Protein AF-A0A9P0QKN2-F1 (afdb_monomer)

pLDDT: mean 72.11, std 13.85, range [30.7, 90.88]

Radius of gyration: 29.77 Å; Cα contacts (8 Å, |Δi|>4): 178; chains: 1; bounding box: 81×23×98 Å

Secondary structure (DSSP, 8-state):
-----TTTS----TT-PEEPTTS-EE--GGGT--HHHHHHHHHHHHHHHHHHHHHHHHHS-SS-GGG-HHHHHHHHHHHHHHHHHHHHHHHHHHSS---HHHHHHHHHHHHHHHHHHHHHHHHHHHHHT-S--EEEEE-TTS-EEEEE-HHHHHHHHHHHHHHHHHHHHHHHHHHHHHHHHHHHHHHHHHHHHHHHHHHHHHHHHHHHHHHHHHHHHHH--

Nearest PDB structures (foldseek):
  6z0c-assembly4_D  TM=4.409E-01  e=6.935E-01  Escherichia coli
  3oee-assembly3_Y  TM=2.948E-01  e=2.273E-01  Saccharomyces cerevisiae

Foldseek 3Di:
DDDDDPLFDDFPDQQDWDADPVRDIDNGPCVQDPVVVLVVLLVVLVVLLVVLLVLLVVLQPPDDPQAPLVSLLVSLVSLVVSLVVNVVSLVSLLSDRQDPVSLVSLVVSLVSLVVSLVSLVNSLVVLVPDPWHWDWDQPPVRDTDTDTCSVVSNVSSVVSNVSSVVSSVSSVVSSVVSVVSVVVSVVSNVVVVVVVVVVVVVVVVVVVVVVVVVVCVVVPD

Solvent-accessible surface area (backbone atoms only — not comparable to full-atom values): 12470 Å² total; per-residue (Å²): 136,84,87,83,57,86,91,51,62,72,87,67,68,97,83,62,76,43,74,45,100,83,76,52,73,47,76,48,74,66,79,78,48,60,68,68,62,46,52,50,50,54,50,52,51,52,52,50,51,51,53,48,44,54,45,46,55,73,56,42,65,87,72,69,61,51,80,41,55,68,60,49,53,53,44,39,54,50,48,54,53,49,48,54,52,51,61,69,50,45,63,66,66,65,74,53,81,59,42,74,68,57,34,52,50,35,44,53,49,24,53,51,36,46,53,46,36,53,43,39,47,54,36,32,55,55,51,65,72,52,89,67,28,54,46,81,44,70,46,101,83,72,50,76,45,81,43,79,44,40,70,62,52,39,53,46,39,51,53,42,40,55,52,37,49,52,52,28,52,54,35,43,51,49,25,52,51,35,44,52,51,31,53,51,39,53,53,52,41,52,55,47,53,53,50,54,50,52,53,50,52,52,50,51,52,50,52,52,53,53,51,52,55,54,49,48,59,70,76,56,124

Mean predicted aligned error: 13.4 Å

Organism: NCBI:txid45579

Sequence (221 aa):
MSRQNILTDPPLPRDQEIVLESGLKIESIDCLYNPQIFKRSLQCYACTLLIKYILAYMFVPFENIENRPSLAVVTVLYTLAIFTICISLLPFSTIAIPTGFTVCCLITWSILEFIGLLLTLTSTILCLNVDKMYQYEVNGSGKKERVEITLYVQVLCCLALVSNCFSFLFSLVNALCGYKSLSYLVNSIDRRLLHNKAESEVLVQKLSSEMCKSLEKYYNP

Structure (mmCIF, N/CA/C/O backbone):
data_AF-A0A9P0QKN2-F1
#
_entry.id   AF-A0A9P0QKN2-F1
#
loop_
_atom_site.group_PDB
_atom_site.id
_atom_site.type_symbol
_atom_site.label_atom_id
_atom_site.label_alt_id
_atom_site.label_comp_id
_atom_site.label_asym_id
_atom_site.label_entity_id
_atom_site.label_seq_id
_atom_site.pdbx_PDB_ins_code
_atom_site.Cartn_x
_atom_site.Cartn_y
_atom_site.Cartn_z
_atom_site.occupancy
_atom_site.B_iso_or_equiv
_atom_site.auth_seq_id
_atom_site.auth_comp_id
_atom_site.auth_asym_id
_atom_site.auth_atom_id
_atom_site.pdbx_PDB_model_num
ATOM 1 N N . MET A 1 1 ? 15.137 -10.041 -40.730 1.00 30.70 1 MET A N 1
ATOM 2 C CA . MET A 1 1 ? 13.841 -9.665 -40.124 1.00 30.70 1 MET A CA 1
ATOM 3 C C . MET A 1 1 ? 14.041 -9.555 -38.623 1.00 30.70 1 MET A C 1
ATOM 5 O O . MET A 1 1 ? 14.227 -10.568 -37.964 1.00 30.70 1 MET A O 1
ATOM 9 N N . SER A 1 2 ? 14.143 -8.325 -38.121 1.00 32.41 2 SER A N 1
ATOM 10 C CA . SER A 1 2 ? 14.356 -8.029 -36.700 1.00 32.41 2 SER A CA 1
ATOM 11 C C . SER A 1 2 ? 13.021 -8.135 -35.957 1.00 32.41 2 SER A C 1
ATOM 13 O O . SER A 1 2 ? 12.045 -7.513 -36.370 1.00 32.41 2 SER A O 1
ATOM 15 N N . ARG A 1 3 ? 12.961 -8.958 -34.902 1.00 36.25 3 ARG A N 1
ATOM 16 C CA . ARG A 1 3 ? 11.781 -9.119 -34.038 1.00 36.25 3 ARG A CA 1
ATOM 17 C C . ARG A 1 3 ? 11.604 -7.863 -33.174 1.00 36.25 3 ARG A C 1
ATOM 19 O O . ARG A 1 3 ? 12.396 -7.630 -32.259 1.00 36.25 3 ARG A O 1
ATOM 26 N N . GLN A 1 4 ? 10.568 -7.071 -33.443 1.00 40.03 4 GLN A N 1
ATOM 27 C CA . GLN A 1 4 ? 10.172 -5.947 -32.590 1.00 40.03 4 GLN A CA 1
ATOM 28 C C . GLN A 1 4 ? 9.365 -6.461 -31.391 1.00 40.03 4 GLN A C 1
ATOM 30 O O . GLN A 1 4 ? 8.315 -7.078 -31.548 1.00 40.03 4 GLN A O 1
ATOM 35 N N . ASN A 1 5 ? 9.879 -6.218 -30.182 1.00 43.69 5 ASN A N 1
ATOM 36 C CA . ASN A 1 5 ? 9.178 -6.496 -28.930 1.00 43.69 5 ASN A CA 1
ATOM 37 C C . ASN A 1 5 ? 8.557 -5.185 -28.443 1.00 43.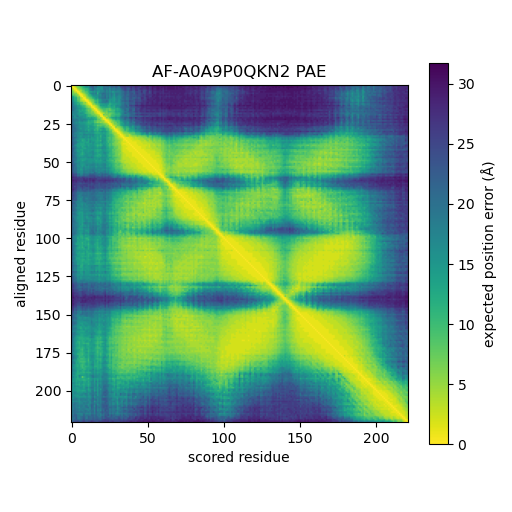69 5 ASN A C 1
ATOM 39 O O . ASN A 1 5 ? 9.247 -4.333 -27.884 1.00 43.69 5 ASN A O 1
ATOM 43 N N . ILE A 1 6 ? 7.243 -5.072 -28.636 1.00 45.69 6 ILE A N 1
ATOM 44 C CA . ILE A 1 6 ? 6.391 -3.903 -28.349 1.00 45.69 6 ILE A CA 1
ATOM 45 C C . ILE A 1 6 ? 6.509 -3.380 -26.914 1.00 45.69 6 ILE A C 1
ATOM 47 O O . ILE A 1 6 ? 6.291 -2.199 -26.671 1.00 45.69 6 ILE A O 1
ATOM 51 N N . LEU A 1 7 ? 6.880 -4.232 -25.955 1.00 44.09 7 LEU A N 1
ATOM 52 C CA . LEU A 1 7 ? 7.042 -3.817 -24.560 1.00 44.09 7 LEU A CA 1
ATOM 53 C C . LEU A 1 7 ? 8.322 -3.012 -24.290 1.00 44.09 7 LEU A C 1
ATOM 55 O O . LEU A 1 7 ? 8.436 -2.435 -23.211 1.00 44.09 7 LEU A O 1
ATOM 59 N N . THR A 1 8 ? 9.301 -3.034 -25.202 1.00 43.41 8 THR A N 1
ATOM 60 C CA . THR A 1 8 ? 10.684 -2.635 -24.885 1.00 43.41 8 THR A CA 1
ATOM 61 C C . THR A 1 8 ? 11.286 -1.528 -25.735 1.00 43.41 8 THR A C 1
ATOM 63 O O . THR A 1 8 ? 12.387 -1.076 -25.426 1.00 43.41 8 THR A O 1
ATOM 66 N N . ASP A 1 9 ? 10.600 -1.084 -26.783 1.00 40.88 9 ASP A N 1
ATOM 67 C CA . ASP A 1 9 ? 11.126 -0.015 -27.626 1.00 40.88 9 ASP A CA 1
ATOM 68 C C . ASP A 1 9 ? 10.843 1.367 -26.993 1.00 40.88 9 ASP A C 1
ATOM 70 O O . ASP A 1 9 ? 9.780 1.567 -26.393 1.00 40.88 9 ASP A O 1
ATOM 74 N N . PRO A 1 10 ? 11.789 2.331 -27.068 1.00 41.00 10 PRO A N 1
ATOM 75 C CA . PRO A 1 10 ? 11.510 3.724 -26.712 1.00 41.00 10 PRO A CA 1
ATOM 76 C C . PRO A 1 10 ? 10.298 4.220 -27.517 1.00 41.00 10 PRO A C 1
ATOM 78 O O . PRO A 1 10 ? 10.042 3.664 -28.588 1.00 41.00 10 PRO A O 1
ATOM 81 N N . PRO A 1 11 ? 9.543 5.234 -27.038 1.00 44.38 11 PRO A N 1
ATOM 82 C CA . PRO A 1 11 ? 8.349 5.696 -27.738 1.00 44.38 11 PRO A CA 1
ATOM 83 C C . PRO A 1 11 ? 8.707 5.954 -29.198 1.00 44.38 11 PRO A C 1
ATOM 85 O O . PRO A 1 11 ? 9.576 6.781 -29.490 1.00 44.38 11 PRO A O 1
ATOM 88 N N . LEU A 1 12 ? 8.092 5.175 -30.089 1.00 45.56 12 LEU A N 1
ATOM 89 C CA . LEU A 1 12 ? 8.343 5.279 -31.516 1.00 45.56 12 LEU A CA 1
ATOM 90 C C . LEU A 1 12 ? 8.062 6.725 -31.946 1.00 45.56 12 LEU A C 1
ATOM 92 O O . LEU A 1 12 ? 7.121 7.347 -31.432 1.00 45.56 12 LEU A O 1
ATOM 96 N N . PRO A 1 13 ? 8.866 7.291 -32.865 1.00 44.81 13 PRO A N 1
ATOM 97 C CA . PRO A 1 13 ? 8.473 8.518 -33.544 1.00 44.81 13 PRO A CA 1
ATOM 98 C C . PRO A 1 13 ? 7.054 8.318 -34.091 1.00 44.81 13 PRO A C 1
ATOM 100 O O . PRO A 1 13 ? 6.740 7.225 -34.559 1.00 44.81 13 PRO A O 1
ATOM 103 N N . ARG A 1 14 ? 6.206 9.349 -33.968 1.00 43.62 14 ARG A N 1
ATOM 104 C CA . ARG A 1 14 ? 4.725 9.312 -34.046 1.00 43.62 14 ARG A CA 1
ATOM 105 C C . ARG A 1 14 ? 4.104 8.674 -35.307 1.00 43.62 14 ARG A C 1
ATOM 107 O O . ARG A 1 14 ? 2.886 8.585 -35.370 1.00 43.62 14 ARG A O 1
ATOM 114 N N . ASP A 1 15 ? 4.914 8.181 -36.238 1.00 44.50 15 ASP A N 1
ATOM 115 C CA . ASP A 1 15 ? 4.530 7.740 -37.575 1.00 44.50 15 ASP A CA 1
ATOM 116 C C . ASP A 1 15 ? 5.040 6.319 -37.936 1.00 44.50 15 ASP A C 1
ATOM 118 O O . ASP A 1 15 ? 5.132 5.986 -39.116 1.00 44.50 15 ASP A O 1
ATOM 122 N N . GLN A 1 16 ? 5.410 5.466 -36.965 1.00 45.12 16 GLN A N 1
ATOM 123 C CA . GLN A 1 16 ? 5.782 4.061 -37.232 1.00 45.12 16 GLN A CA 1
ATOM 124 C C . GLN A 1 16 ? 4.761 3.053 -36.681 1.00 45.12 16 GLN A C 1
ATOM 126 O O . GLN A 1 16 ? 4.601 2.906 -35.471 1.00 45.12 16 GLN A O 1
ATOM 131 N N . GLU A 1 17 ? 4.115 2.322 -37.595 1.00 44.19 17 GLU A N 1
ATOM 132 C CA . GLU A 1 17 ? 3.178 1.227 -37.313 1.00 44.19 17 GLU A CA 1
ATOM 133 C C . GLU A 1 17 ? 3.916 -0.031 -36.816 1.00 44.19 17 GLU A C 1
ATOM 135 O O . GLU A 1 17 ? 4.888 -0.467 -37.437 1.00 44.19 17 GLU A O 1
ATOM 140 N N . ILE A 1 18 ? 3.435 -0.660 -35.733 1.00 47.22 18 ILE A N 1
ATOM 141 C CA . ILE A 1 18 ? 3.981 -1.934 -35.241 1.00 47.22 18 ILE A CA 1
ATOM 142 C C . ILE A 1 18 ? 3.052 -3.086 -35.634 1.00 47.22 18 ILE A C 1
ATOM 144 O O . ILE A 1 18 ? 1.877 -3.114 -35.263 1.00 47.22 18 ILE A O 1
ATOM 148 N N . VAL A 1 19 ? 3.583 -4.073 -36.358 1.00 47.97 19 VAL A N 1
ATOM 149 C CA . VAL A 1 19 ? 2.845 -5.274 -36.782 1.00 47.97 19 VAL A CA 1
ATOM 150 C C . VAL A 1 19 ? 3.254 -6.459 -35.901 1.00 47.97 19 VAL A C 1
ATOM 152 O O . VAL A 1 19 ? 4.419 -6.853 -35.910 1.00 47.97 19 VAL A O 1
ATOM 155 N N . LEU A 1 20 ? 2.315 -7.045 -35.145 1.00 51.12 20 LEU A N 1
ATOM 156 C CA . LEU A 1 20 ? 2.553 -8.306 -34.425 1.00 51.12 20 LEU A CA 1
ATOM 157 C C . LEU A 1 20 ? 2.519 -9.518 -35.361 1.00 51.12 20 LEU A C 1
ATOM 159 O O . LEU A 1 20 ? 1.806 -9.520 -36.362 1.00 51.12 20 LEU A O 1
ATOM 163 N N . GLU A 1 21 ? 3.203 -10.600 -34.965 1.00 42.12 21 GLU A N 1
ATOM 164 C CA . GLU A 1 21 ? 3.200 -11.907 -35.657 1.00 42.12 21 GLU A CA 1
ATOM 165 C C . GLU A 1 21 ? 1.786 -12.499 -35.868 1.00 42.12 21 GLU A C 1
ATOM 167 O O . GLU A 1 21 ? 1.610 -13.375 -36.708 1.00 42.12 21 GLU A O 1
ATOM 172 N N . SER A 1 22 ? 0.761 -12.002 -35.163 1.00 48.62 22 SER A N 1
ATOM 173 C CA . SER A 1 22 ? -0.649 -12.396 -35.304 1.00 48.62 22 SER A CA 1
ATOM 174 C C . SER A 1 22 ? -1.457 -11.570 -36.320 1.00 48.62 22 SER A C 1
ATOM 176 O O . SER A 1 22 ? -2.661 -11.780 -36.450 1.00 48.62 22 SER A O 1
ATOM 178 N N . GLY A 1 23 ? -0.838 -10.616 -37.026 1.00 45.38 23 GLY A N 1
ATOM 179 C CA . GLY A 1 23 ? -1.527 -9.716 -37.965 1.00 45.38 23 GLY A CA 1
ATOM 180 C C . GLY A 1 23 ? -2.299 -8.570 -37.296 1.00 45.38 23 GLY A C 1
ATOM 181 O O . GLY A 1 23 ? -2.930 -7.768 -37.984 1.00 45.38 23 GLY A O 1
ATOM 182 N N . LEU A 1 24 ? -2.234 -8.462 -35.966 1.00 44.31 24 LEU A N 1
ATOM 183 C CA . LEU A 1 24 ? -2.760 -7.329 -35.206 1.00 44.31 24 LEU A CA 1
ATOM 184 C C . LEU A 1 24 ? -1.795 -6.141 -35.308 1.00 44.31 24 LEU A C 1
ATOM 186 O O . LEU A 1 24 ? -0.623 -6.240 -34.940 1.00 44.31 24 LEU A O 1
ATOM 190 N N . LYS A 1 25 ? -2.305 -5.023 -35.828 1.00 47.78 25 LYS A N 1
ATOM 191 C CA . LYS A 1 25 ? -1.589 -3.750 -35.944 1.00 47.78 25 LYS A CA 1
ATOM 192 C C . LYS A 1 25 ? -1.773 -2.951 -34.656 1.00 47.78 25 LYS A C 1
ATOM 194 O O . LYS A 1 25 ? -2.908 -2.718 -34.247 1.00 47.78 25 LYS A O 1
ATOM 199 N N . ILE A 1 26 ? -0.678 -2.542 -34.021 1.00 50.28 26 ILE A N 1
ATOM 200 C CA . ILE A 1 26 ? -0.703 -1.595 -32.901 1.00 50.28 26 ILE A CA 1
ATOM 201 C C . ILE A 1 26 ? -0.158 -0.267 -33.424 1.00 50.28 26 ILE A C 1
ATOM 203 O O . ILE A 1 26 ? 1.042 -0.120 -33.646 1.00 50.28 26 ILE A O 1
ATOM 207 N N . GLU A 1 27 ? -1.068 0.678 -33.659 1.00 43.81 27 GLU A N 1
ATOM 208 C CA . GLU A 1 27 ? -0.774 2.010 -34.209 1.00 43.81 27 GLU A CA 1
ATOM 209 C C . GLU A 1 27 ? -0.228 2.982 -33.145 1.00 43.81 27 GLU A C 1
ATOM 211 O O . GLU A 1 27 ? 0.443 3.951 -33.488 1.00 43.81 27 GLU A O 1
ATOM 216 N N . SER A 1 28 ? -0.462 2.734 -31.848 1.00 49.03 28 SER A N 1
ATOM 217 C CA . SER A 1 28 ? 0.060 3.575 -30.761 1.00 49.03 28 SER A CA 1
ATOM 218 C C . SER A 1 28 ? 0.071 2.869 -29.395 1.00 49.03 28 SER A C 1
ATOM 220 O O . SER A 1 28 ? -0.687 1.930 -29.146 1.00 49.03 28 SER A O 1
ATOM 222 N N . ILE A 1 29 ? 0.910 3.351 -28.466 1.00 52.97 29 ILE A N 1
ATOM 223 C CA . ILE A 1 29 ? 0.919 2.924 -27.047 1.00 52.97 29 ILE A CA 1
ATOM 224 C C . ILE A 1 29 ? -0.454 3.164 -26.385 1.00 52.97 29 ILE A C 1
ATOM 226 O O . ILE A 1 29 ? -0.835 2.430 -25.471 1.00 52.97 29 ILE A O 1
ATOM 230 N N . ASP A 1 30 ? -1.230 4.128 -26.894 1.00 48.62 30 ASP A N 1
ATOM 231 C CA . ASP A 1 30 ? -2.591 4.435 -26.435 1.00 48.62 30 ASP A CA 1
ATOM 232 C C . ASP A 1 30 ? -3.596 3.301 -26.719 1.00 48.62 30 ASP A C 1
ATOM 234 O O . ASP A 1 30 ? -4.648 3.237 -26.081 1.00 48.62 30 ASP A O 1
ATOM 238 N N . CYS A 1 31 ? -3.273 2.366 -27.624 1.00 49.78 31 CYS A N 1
ATOM 239 C CA . CYS A 1 31 ? -4.052 1.141 -27.826 1.00 49.78 31 CYS A CA 1
ATOM 240 C C . CYS A 1 31 ? -3.828 0.098 -26.717 1.00 49.78 31 CYS A C 1
ATOM 242 O O . CYS A 1 31 ? -4.656 -0.798 -26.557 1.00 49.78 31 CYS A O 1
ATOM 244 N N . LEU A 1 32 ? -2.725 0.186 -25.960 1.00 55.59 32 LEU A N 1
ATOM 245 C CA . LEU A 1 32 ? -2.377 -0.781 -24.913 1.00 55.59 32 LEU A CA 1
ATOM 246 C C . LEU A 1 32 ? -3.054 -0.443 -23.575 1.00 55.59 32 LEU A C 1
ATOM 248 O O . LEU A 1 32 ? -3.474 -1.340 -22.846 1.00 55.59 32 LEU A O 1
ATOM 252 N N . TYR A 1 33 ? -3.175 0.848 -23.250 1.00 62.66 33 TYR A N 1
ATOM 253 C CA . TYR A 1 33 ? -3.947 1.333 -22.106 1.00 62.66 33 TYR A CA 1
ATOM 254 C C . TYR A 1 33 ? -4.350 2.804 -22.281 1.00 62.66 33 TYR A C 1
ATOM 256 O O . TYR A 1 33 ? -3.644 3.587 -22.906 1.00 62.66 33 TYR A O 1
ATOM 264 N N . ASN A 1 34 ? -5.466 3.211 -21.665 1.00 67.62 34 ASN A N 1
ATOM 265 C CA . ASN A 1 34 ? -5.903 4.608 -21.674 1.00 67.62 34 ASN A CA 1
ATOM 266 C C . ASN A 1 34 ? -5.135 5.423 -20.605 1.00 67.62 34 ASN A C 1
ATOM 268 O O . ASN A 1 34 ? -5.363 5.220 -19.401 1.00 67.62 34 ASN A O 1
ATOM 272 N N . PRO A 1 35 ? -4.276 6.387 -20.994 1.00 65.94 35 PRO A N 1
ATOM 273 C CA . PRO A 1 35 ? -3.436 7.134 -20.055 1.00 65.94 35 PRO A CA 1
ATOM 274 C C . PRO A 1 35 ? -4.244 8.015 -19.092 1.00 65.94 35 PRO A C 1
ATOM 276 O O . PRO A 1 35 ? -3.813 8.262 -17.962 1.00 65.94 35 PRO A O 1
ATOM 279 N N . GLN A 1 36 ? -5.437 8.467 -19.491 1.00 70.62 36 GLN A N 1
ATOM 280 C CA . GLN A 1 36 ? -6.303 9.272 -18.628 1.00 70.62 36 GLN A CA 1
ATOM 281 C C . GLN A 1 36 ? -6.915 8.433 -17.504 1.00 70.62 36 GLN A C 1
ATOM 283 O O . GLN A 1 36 ? -6.966 8.888 -16.360 1.00 70.62 36 GLN A O 1
ATOM 288 N N . ILE A 1 37 ? -7.347 7.206 -17.813 1.00 71.06 37 ILE A N 1
ATOM 289 C CA . ILE A 1 37 ? -7.895 6.270 -16.821 1.00 71.06 37 ILE A CA 1
ATOM 290 C C . ILE A 1 37 ? -6.802 5.879 -15.828 1.00 71.06 37 ILE A C 1
ATOM 292 O O . ILE A 1 37 ? -7.031 5.926 -14.622 1.00 71.06 37 ILE A O 1
ATOM 296 N N . PHE A 1 38 ? -5.594 5.599 -16.321 1.00 71.00 38 PHE A N 1
ATOM 297 C CA . PHE A 1 38 ? -4.444 5.309 -15.471 1.00 71.00 38 PHE A CA 1
ATOM 298 C C . PHE A 1 38 ? -4.130 6.464 -14.511 1.00 71.00 38 PHE A C 1
ATOM 300 O O . PHE A 1 38 ? -4.053 6.258 -13.302 1.00 71.00 38 PHE A O 1
ATOM 307 N N . LYS A 1 39 ? -4.032 7.702 -15.017 1.00 72.94 39 LYS A N 1
ATOM 308 C CA . LYS A 1 39 ? -3.767 8.883 -14.181 1.00 72.94 39 LYS A CA 1
ATOM 309 C C . LYS A 1 39 ? -4.850 9.092 -13.120 1.00 72.94 39 LYS A C 1
ATOM 311 O O . LYS A 1 39 ? -4.524 9.384 -11.971 1.00 72.94 39 LYS A O 1
ATOM 316 N N . ARG A 1 40 ? -6.126 8.915 -13.480 1.00 77.94 40 ARG A N 1
ATOM 317 C CA . ARG A 1 40 ? -7.250 9.009 -12.534 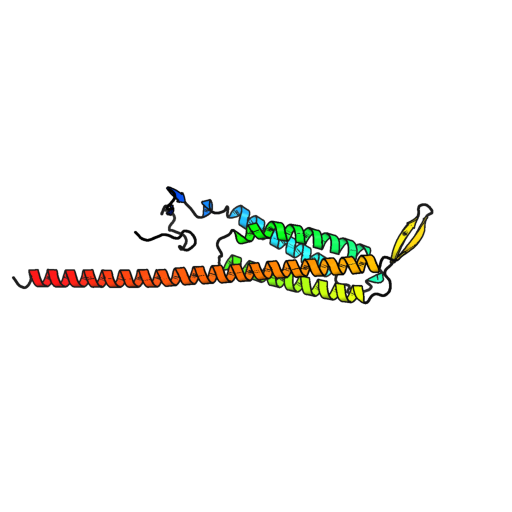1.00 77.94 40 ARG A CA 1
ATOM 318 C C . ARG A 1 40 ? -7.214 7.897 -11.486 1.00 77.94 40 ARG A C 1
ATOM 320 O O . ARG A 1 40 ? -7.434 8.179 -10.314 1.00 77.94 40 ARG A O 1
ATOM 327 N N . SER A 1 41 ? -6.884 6.667 -11.877 1.00 74.31 41 SER A N 1
ATOM 328 C CA . SER A 1 41 ? -6.719 5.538 -10.952 1.00 74.31 41 SER A CA 1
ATOM 329 C C . SER A 1 41 ? -5.574 5.787 -9.970 1.00 74.31 41 SER A C 1
ATOM 331 O O . SER A 1 41 ? -5.731 5.581 -8.769 1.00 74.31 41 SER A O 1
ATOM 333 N N . LEU A 1 42 ? -4.445 6.304 -10.464 1.00 73.50 42 LEU A N 1
ATOM 334 C CA . LEU A 1 42 ? -3.282 6.677 -9.661 1.00 73.50 42 LEU A CA 1
ATOM 335 C C . LEU A 1 42 ? -3.640 7.763 -8.629 1.00 73.50 42 LEU A C 1
ATOM 337 O O . LEU A 1 42 ? -3.284 7.659 -7.457 1.00 73.50 42 LEU A O 1
ATOM 341 N N . GLN A 1 43 ? -4.381 8.791 -9.056 1.00 80.62 43 GLN A N 1
ATOM 342 C CA . GLN A 1 43 ? -4.875 9.860 -8.183 1.00 80.62 43 GLN A CA 1
ATOM 343 C C . GLN A 1 43 ? -5.868 9.340 -7.140 1.00 80.62 43 GLN A C 1
ATOM 345 O O . GLN A 1 43 ? -5.755 9.682 -5.967 1.00 80.62 43 GLN A O 1
ATOM 350 N N . CYS A 1 44 ? -6.811 8.486 -7.543 1.00 81.75 44 CYS A N 1
ATOM 351 C CA . CYS A 1 44 ? -7.792 7.888 -6.642 1.00 81.75 44 CYS A CA 1
ATOM 352 C C . CYS A 1 44 ? -7.113 7.024 -5.570 1.00 81.75 44 CYS A C 1
ATOM 354 O O . CYS A 1 44 ? -7.429 7.147 -4.385 1.00 81.75 44 CYS A O 1
ATOM 356 N N . TYR A 1 45 ? -6.121 6.223 -5.965 1.00 79.00 45 TYR A N 1
ATOM 357 C CA . TYR A 1 45 ? -5.319 5.425 -5.043 1.00 79.00 45 TYR A CA 1
ATOM 358 C C . TYR A 1 45 ? -4.539 6.307 -4.056 1.00 79.00 45 TYR A C 1
ATOM 360 O O . TYR A 1 45 ? -4.600 6.083 -2.849 1.00 79.00 45 TYR A O 1
ATOM 368 N N . ALA A 1 46 ? -3.894 7.375 -4.538 1.00 76.56 46 ALA A N 1
ATOM 369 C CA . ALA A 1 46 ? -3.191 8.328 -3.680 1.00 76.56 46 ALA A CA 1
ATOM 370 C C . ALA A 1 46 ? -4.127 9.037 -2.682 1.00 76.56 46 ALA A C 1
ATOM 372 O O . ALA A 1 46 ? -3.800 9.141 -1.501 1.00 76.56 46 ALA A O 1
ATOM 373 N N . CYS A 1 47 ? -5.310 9.484 -3.118 1.00 84.31 47 CYS A N 1
ATOM 374 C CA . CYS A 1 47 ? -6.320 10.065 -2.228 1.00 84.31 47 CYS A CA 1
ATOM 375 C C . CYS A 1 47 ? -6.798 9.058 -1.174 1.00 84.31 47 CYS A C 1
ATOM 377 O O . CYS A 1 47 ? -6.922 9.407 -0.003 1.00 84.31 47 CYS A O 1
ATOM 379 N N . THR A 1 48 ? -7.023 7.808 -1.577 1.00 82.25 48 THR A N 1
ATOM 380 C CA . THR A 1 48 ? -7.457 6.728 -0.681 1.00 82.25 48 THR A CA 1
ATOM 381 C C . THR A 1 48 ? -6.404 6.446 0.392 1.00 82.25 48 THR A C 1
ATOM 383 O O . THR A 1 48 ? -6.736 6.365 1.574 1.00 82.25 48 THR A O 1
ATOM 386 N N . LEU A 1 49 ? -5.123 6.398 0.013 1.00 79.25 49 LEU A N 1
ATOM 387 C CA . LEU A 1 49 ? -4.006 6.276 0.953 1.00 79.25 49 LEU A CA 1
ATOM 388 C C . LEU A 1 49 ? -3.898 7.467 1.910 1.00 79.25 49 LEU A C 1
ATOM 390 O O . LEU A 1 49 ? -3.626 7.284 3.095 1.00 79.25 49 LEU A O 1
ATOM 394 N N . LEU A 1 50 ? -4.128 8.688 1.428 1.00 83.75 50 LEU A N 1
ATOM 395 C CA . LEU A 1 50 ? -4.088 9.880 2.272 1.00 83.75 50 LEU A CA 1
ATOM 396 C C . LEU A 1 50 ? -5.215 9.871 3.317 1.00 83.75 50 LEU A C 1
ATOM 398 O O . LEU A 1 50 ? -4.972 10.159 4.487 1.00 83.75 50 LEU A O 1
ATOM 402 N N . ILE A 1 51 ? -6.426 9.466 2.924 1.00 84.62 51 ILE A N 1
ATOM 403 C CA . ILE A 1 51 ? -7.552 9.279 3.851 1.00 84.62 51 ILE A CA 1
ATOM 404 C C . ILE A 1 51 ? -7.223 8.187 4.874 1.00 84.62 51 ILE A C 1
ATOM 406 O O . ILE A 1 51 ? -7.425 8.391 6.070 1.00 84.62 51 ILE A O 1
ATOM 410 N N . LYS A 1 52 ? -6.657 7.058 4.424 1.00 81.69 52 LYS A N 1
ATOM 411 C CA . LYS A 1 52 ? -6.190 5.975 5.301 1.00 81.69 52 LYS A CA 1
ATOM 412 C C . LYS A 1 52 ? -5.219 6.490 6.359 1.00 81.69 52 LYS A C 1
ATOM 414 O O . LYS A 1 52 ? -5.359 6.160 7.531 1.00 81.69 52 LYS A O 1
ATOM 419 N N . TYR A 1 53 ? -4.262 7.319 5.950 1.00 80.38 53 TYR A N 1
ATOM 420 C CA . TYR A 1 53 ? -3.270 7.897 6.847 1.00 80.38 53 TYR A CA 1
ATOM 421 C C . TYR A 1 53 ? -3.899 8.836 7.883 1.00 80.38 53 TYR A C 1
ATOM 423 O O . TYR A 1 53 ? -3.597 8.721 9.067 1.00 80.38 53 TYR A O 1
ATOM 431 N N . ILE A 1 54 ? -4.810 9.723 7.466 1.00 82.69 54 ILE A N 1
ATOM 432 C CA . ILE A 1 54 ? -5.532 10.618 8.386 1.00 82.69 54 ILE A CA 1
ATOM 433 C C . ILE A 1 54 ? -6.319 9.802 9.414 1.00 82.69 54 ILE A C 1
ATOM 435 O O . ILE A 1 54 ? -6.274 10.105 10.602 1.00 82.69 54 ILE A O 1
ATOM 439 N N . LEU A 1 55 ? -7.004 8.743 8.979 1.00 78.00 55 LEU A N 1
ATOM 440 C CA . LEU A 1 55 ? -7.743 7.856 9.874 1.00 78.00 55 LEU A CA 1
ATOM 441 C C . LEU A 1 55 ? -6.812 7.127 10.847 1.00 78.00 55 LEU A C 1
ATOM 443 O O . LEU A 1 55 ? -7.060 7.144 12.048 1.00 78.00 55 LEU A O 1
ATOM 447 N N . ALA A 1 56 ? -5.711 6.554 10.355 1.00 74.62 56 ALA A N 1
ATOM 448 C CA . ALA A 1 56 ? -4.712 5.910 11.203 1.00 74.62 56 ALA A CA 1
ATOM 449 C C . ALA A 1 56 ? -4.143 6.887 12.242 1.00 74.62 56 ALA A C 1
ATOM 451 O O . ALA A 1 56 ? -4.007 6.523 13.403 1.00 74.62 56 ALA A O 1
ATOM 452 N N . TYR A 1 57 ? -3.883 8.139 11.854 1.00 76.94 57 TYR A N 1
ATOM 453 C CA . TYR A 1 57 ? -3.432 9.192 12.761 1.00 76.94 57 TYR A CA 1
ATOM 454 C C . TYR A 1 57 ? -4.485 9.556 13.817 1.00 76.94 57 TYR A C 1
ATOM 456 O O . TYR A 1 57 ? -4.154 9.669 14.992 1.00 76.94 57 TYR A O 1
ATOM 464 N N . MET A 1 58 ? -5.757 9.689 13.429 1.00 73.81 58 MET A N 1
ATOM 465 C CA . MET A 1 58 ? -6.867 9.944 14.360 1.00 73.81 58 MET A CA 1
ATOM 466 C C . MET A 1 58 ? -7.086 8.796 15.352 1.00 73.81 58 MET A C 1
ATOM 468 O O . MET A 1 58 ? -7.638 9.009 16.432 1.00 73.81 58 MET A O 1
ATOM 472 N N . PHE A 1 59 ? -6.676 7.587 14.972 1.00 70.06 59 PHE A N 1
ATOM 473 C CA . PHE A 1 59 ? -6.743 6.401 15.809 1.00 70.06 59 PHE A CA 1
ATOM 474 C C . PHE A 1 59 ? -5.572 6.277 16.782 1.00 70.06 59 PHE A C 1
ATOM 476 O O . PHE A 1 59 ? -5.743 5.640 17.821 1.00 70.06 59 PHE A O 1
ATOM 483 N N . VAL A 1 60 ? -4.421 6.902 16.492 1.00 69.00 60 VAL A N 1
ATOM 484 C CA . VAL A 1 60 ? -3.294 6.932 17.430 1.00 69.00 60 VAL A CA 1
ATOM 485 C C . VAL A 1 60 ? -3.784 7.558 18.731 1.00 69.00 60 VAL A C 1
ATOM 487 O O . VAL A 1 60 ? -4.186 8.727 18.760 1.00 69.00 60 VAL A O 1
ATOM 490 N N . PRO A 1 61 ? -3.769 6.800 19.828 1.00 63.06 61 PRO A N 1
ATOM 491 C CA . PRO A 1 61 ? -4.319 7.289 21.064 1.00 63.06 61 PRO A CA 1
ATOM 492 C C . PRO A 1 61 ? -3.274 8.131 21.771 1.00 63.06 61 PRO A C 1
ATOM 494 O O . PRO A 1 61 ? -2.446 7.624 22.521 1.00 63.06 61 PRO A O 1
ATOM 497 N N . PHE A 1 62 ? -3.313 9.433 21.505 1.00 58.47 62 PHE A N 1
ATOM 498 C CA . PHE A 1 62 ? -2.460 10.387 22.200 1.00 58.47 62 PHE A CA 1
ATOM 499 C C . PHE A 1 62 ? -2.824 10.466 23.695 1.00 58.47 62 PHE A C 1
ATOM 501 O O . PHE A 1 62 ? -1.911 10.543 24.507 1.00 58.47 62 PHE A O 1
ATOM 508 N N . GLU A 1 63 ? -4.113 10.344 24.071 1.00 52.12 63 GLU A N 1
ATOM 509 C CA . GLU A 1 63 ? -4.589 10.276 25.469 1.00 52.12 63 GLU A CA 1
ATOM 510 C C . GLU A 1 63 ? -5.947 9.523 25.595 1.00 52.12 63 GLU A C 1
ATOM 512 O O . GLU A 1 63 ? -6.876 9.779 24.827 1.00 52.12 63 GLU A O 1
ATOM 517 N N . ASN A 1 64 ? -6.091 8.625 26.588 1.00 59.28 64 ASN A N 1
ATOM 518 C CA . ASN A 1 64 ? -7.339 7.947 27.023 1.00 59.28 64 ASN A CA 1
ATOM 519 C C . ASN A 1 64 ? -8.118 7.094 25.983 1.00 59.28 64 ASN A C 1
ATOM 521 O O . ASN A 1 64 ? -9.278 7.388 25.673 1.00 59.28 64 ASN A O 1
ATOM 525 N N . ILE A 1 65 ? -7.540 5.969 25.526 1.00 62.12 65 ILE A N 1
ATOM 526 C CA . ILE A 1 65 ? -8.232 4.940 24.701 1.00 62.12 65 ILE A CA 1
ATOM 527 C C . ILE A 1 65 ? -9.550 4.480 25.319 1.00 62.12 65 ILE A C 1
ATOM 529 O O . ILE A 1 65 ? -10.546 4.322 24.612 1.00 62.12 65 ILE A O 1
ATOM 533 N N . GLU A 1 66 ? -9.551 4.278 26.638 1.00 60.28 66 GLU A N 1
ATOM 534 C CA . GLU A 1 66 ? -10.672 3.726 27.406 1.00 60.28 66 GLU A CA 1
ATOM 535 C C . GLU A 1 66 ? -11.984 4.492 27.190 1.00 60.28 66 GLU A C 1
ATOM 537 O O . GLU A 1 66 ? -13.066 3.915 27.286 1.00 60.28 66 GLU A O 1
ATOM 542 N N . ASN A 1 67 ? -11.894 5.779 26.836 1.00 61.44 67 ASN A N 1
ATOM 543 C CA . ASN A 1 67 ? -13.040 6.665 26.662 1.00 61.44 67 ASN A CA 1
ATOM 544 C C . ASN A 1 67 ? -13.540 6.782 25.211 1.00 61.44 67 ASN A C 1
ATOM 546 O O . ASN A 1 67 ? -14.522 7.488 24.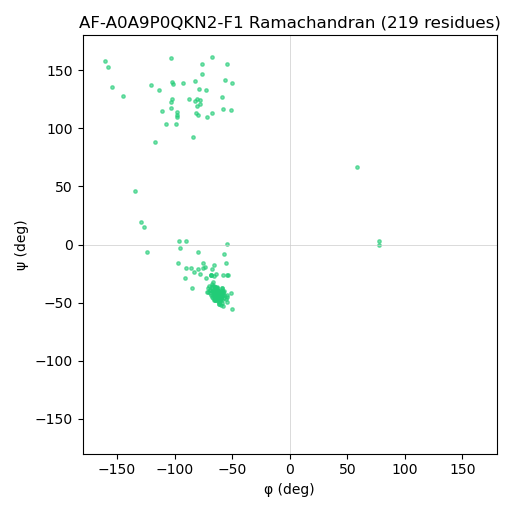977 1.00 61.44 67 ASN A O 1
ATOM 550 N N . ARG A 1 68 ? -12.889 6.151 24.218 1.00 70.31 68 ARG A N 1
ATOM 551 C CA . ARG A 1 68 ? -13.244 6.314 22.789 1.00 70.31 68 ARG A CA 1
ATOM 552 C C . ARG A 1 68 ? -13.325 5.007 21.982 1.00 70.31 68 ARG A C 1
ATOM 554 O O . ARG A 1 68 ? -12.848 4.970 20.844 1.00 70.31 68 ARG A O 1
ATOM 561 N N . PRO A 1 69 ? -13.979 3.946 22.482 1.00 72.69 69 PRO A N 1
ATOM 562 C CA . PRO A 1 69 ? -14.045 2.690 21.743 1.00 72.69 69 PRO A CA 1
ATOM 563 C C . PRO A 1 69 ? -14.888 2.783 20.457 1.00 72.69 69 PRO A C 1
ATOM 565 O O . PRO A 1 69 ? -14.613 2.082 19.488 1.00 72.69 69 PRO A O 1
ATOM 568 N N . SER A 1 70 ? -15.861 3.696 20.380 1.00 73.62 70 SER A N 1
ATOM 569 C CA . SER A 1 70 ? -16.632 3.935 19.151 1.00 73.62 70 SER A CA 1
ATOM 570 C C . SER A 1 70 ? -15.756 4.452 18.004 1.00 73.62 70 SER A C 1
ATOM 572 O O . SER A 1 70 ? -15.895 4.004 16.867 1.00 73.62 70 SER A O 1
ATOM 574 N N . LEU A 1 71 ? -14.808 5.347 18.300 1.00 75.00 71 LEU A N 1
ATOM 575 C CA . LEU A 1 71 ? -13.864 5.877 17.315 1.00 75.00 71 LEU A CA 1
ATOM 576 C C . LEU A 1 71 ? -12.892 4.789 16.841 1.00 75.00 71 LEU A C 1
ATOM 578 O O . LEU A 1 71 ? -12.577 4.732 15.653 1.00 75.00 71 LEU A O 1
ATOM 582 N N . ALA A 1 72 ? -12.490 3.886 17.739 1.00 73.56 72 ALA A N 1
ATOM 583 C CA . ALA A 1 72 ? -11.686 2.716 17.397 1.00 73.56 72 ALA A CA 1
ATOM 584 C C . ALA A 1 72 ? -12.395 1.809 16.382 1.00 73.56 72 ALA A C 1
ATOM 586 O O . ALA A 1 72 ? -11.851 1.522 15.316 1.00 73.56 72 ALA A O 1
ATOM 587 N N . VAL A 1 73 ? -13.643 1.426 16.671 1.00 76.62 73 VAL A N 1
ATOM 588 C CA . VAL A 1 73 ? -14.442 0.552 15.797 1.00 76.62 73 VAL A CA 1
ATOM 589 C C . VAL A 1 73 ? -14.654 1.190 14.425 1.00 76.62 73 VAL A C 1
ATOM 591 O O . VAL A 1 73 ? -14.407 0.553 13.402 1.00 76.62 73 VAL A O 1
ATOM 594 N N . VAL A 1 74 ? -15.059 2.462 14.391 1.00 79.75 74 VAL A N 1
ATOM 595 C CA . VAL A 1 74 ? -15.284 3.195 13.138 1.00 79.75 74 VAL A CA 1
ATOM 596 C C . VAL A 1 74 ? -14.002 3.254 12.304 1.00 79.75 74 VAL A C 1
ATOM 598 O O . VAL A 1 74 ? -14.029 2.965 11.109 1.00 79.75 74 VAL A O 1
ATOM 601 N N . THR A 1 75 ? -12.864 3.562 12.924 1.00 76.50 75 THR A N 1
ATOM 602 C CA . THR A 1 75 ? -11.591 3.685 12.204 1.00 76.50 75 THR A CA 1
ATOM 603 C C . THR A 1 75 ? -11.109 2.349 11.639 1.00 76.50 75 THR A C 1
ATOM 605 O O . THR A 1 75 ? -10.636 2.290 10.500 1.00 76.50 75 THR A O 1
ATOM 608 N N . VAL A 1 76 ? -11.273 1.258 12.391 1.00 76.12 76 VAL A N 1
ATOM 609 C CA . VAL A 1 76 ? -10.950 -0.092 11.913 1.00 76.12 76 VAL A CA 1
ATOM 610 C C . VAL A 1 76 ? -11.827 -0.478 10.720 1.00 76.12 76 VAL A C 1
ATOM 612 O O . VAL A 1 76 ? -11.303 -0.937 9.705 1.00 76.12 76 VAL A O 1
ATOM 615 N N . LEU A 1 77 ? -13.140 -0.237 10.792 1.00 80.38 77 LEU A N 1
ATOM 616 C CA . LEU A 1 77 ? -14.060 -0.527 9.687 1.00 80.38 77 LEU A CA 1
ATOM 617 C C . LEU A 1 77 ? -13.697 0.253 8.418 1.00 80.38 77 LEU A C 1
ATOM 619 O O . LEU A 1 77 ? -13.640 -0.330 7.334 1.00 80.38 77 LEU A O 1
ATOM 623 N N . TYR A 1 78 ? -13.381 1.545 8.545 1.00 81.44 78 TYR A N 1
ATOM 624 C CA . TYR A 1 78 ? -12.921 2.335 7.403 1.00 81.44 78 TYR A CA 1
ATOM 625 C C . TYR A 1 78 ? -11.584 1.833 6.854 1.00 81.44 78 TYR A C 1
ATOM 627 O O . TYR A 1 78 ? -11.411 1.787 5.641 1.00 81.44 78 TYR A O 1
ATOM 635 N N . THR A 1 79 ? -10.658 1.403 7.712 1.00 76.88 79 THR A N 1
ATOM 636 C CA . THR A 1 79 ? -9.361 0.862 7.282 1.00 76.88 79 THR A CA 1
ATOM 637 C C . THR A 1 79 ? -9.535 -0.427 6.473 1.00 76.88 79 THR A C 1
ATOM 639 O O . THR A 1 79 ? -8.900 -0.585 5.431 1.00 76.88 79 THR A O 1
ATOM 642 N N . LEU A 1 80 ? -10.448 -1.314 6.884 1.00 79.25 80 LEU A N 1
ATOM 643 C CA . LEU A 1 80 ? -10.800 -2.531 6.140 1.00 79.25 80 LEU A CA 1
ATOM 644 C C . LEU A 1 80 ? -11.488 -2.221 4.797 1.00 79.25 80 LEU A C 1
ATOM 646 O O . LEU A 1 80 ? -11.180 -2.838 3.773 1.00 79.25 80 LEU A O 1
ATOM 650 N N . ALA A 1 81 ? -12.389 -1.236 4.770 1.00 82.31 81 ALA A N 1
ATOM 651 C CA . ALA A 1 81 ? -13.035 -0.796 3.533 1.00 82.31 81 ALA A CA 1
ATOM 652 C C . ALA A 1 81 ? -12.012 -0.216 2.540 1.00 82.31 81 ALA A C 1
ATOM 654 O O . ALA A 1 81 ? -11.978 -0.598 1.370 1.00 82.31 81 ALA A O 1
ATOM 655 N N . ILE A 1 82 ? -11.121 0.649 3.027 1.00 80.44 82 ILE A N 1
ATOM 656 C CA . ILE A 1 82 ? -10.031 1.247 2.252 1.00 80.44 82 ILE A CA 1
ATOM 657 C C . ILE A 1 82 ? -9.070 0.169 1.745 1.00 80.44 82 ILE A C 1
ATOM 659 O O . ILE A 1 82 ? -8.667 0.230 0.589 1.00 80.44 82 ILE A O 1
ATOM 663 N N . PHE A 1 83 ? -8.743 -0.850 2.545 1.00 78.50 83 PHE A N 1
ATOM 664 C CA . PHE A 1 83 ? -7.930 -1.984 2.092 1.00 78.50 83 PHE A CA 1
ATOM 665 C C . PHE A 1 83 ? -8.545 -2.694 0.882 1.00 78.50 83 PHE A C 1
ATOM 667 O O . PHE A 1 83 ? -7.848 -2.980 -0.092 1.00 78.50 83 PHE A O 1
ATOM 674 N N . THR A 1 84 ? -9.858 -2.918 0.909 1.00 79.75 84 THR A N 1
ATOM 675 C CA . THR A 1 84 ? -10.590 -3.546 -0.201 1.00 79.75 84 THR A CA 1
ATOM 676 C C . THR A 1 84 ? -10.512 -2.689 -1.470 1.00 79.75 84 THR A C 1
ATOM 678 O O . THR A 1 84 ? -10.253 -3.196 -2.564 1.00 79.75 84 THR A O 1
ATOM 681 N N . ILE A 1 85 ? -10.648 -1.367 -1.321 1.00 79.56 85 ILE A N 1
ATOM 682 C CA . ILE A 1 85 ? -10.486 -0.409 -2.423 1.00 79.56 85 ILE A CA 1
ATOM 683 C C . ILE A 1 85 ? -9.041 -0.444 -2.949 1.00 79.56 85 ILE A C 1
ATOM 685 O O . ILE A 1 85 ? -8.832 -0.547 -4.156 1.00 79.56 85 ILE A O 1
ATOM 689 N N . CYS A 1 86 ? -8.037 -0.458 -2.071 1.00 75.81 86 CYS A N 1
ATOM 690 C CA . CYS A 1 86 ? -6.628 -0.533 -2.456 1.00 75.81 86 CYS A CA 1
ATOM 691 C C . CYS A 1 86 ? -6.293 -1.816 -3.232 1.00 75.81 86 CYS A C 1
ATOM 693 O O . CYS A 1 86 ? -5.593 -1.736 -4.241 1.00 75.81 86 CYS A O 1
ATOM 695 N N . ILE A 1 87 ? -6.814 -2.979 -2.816 1.00 76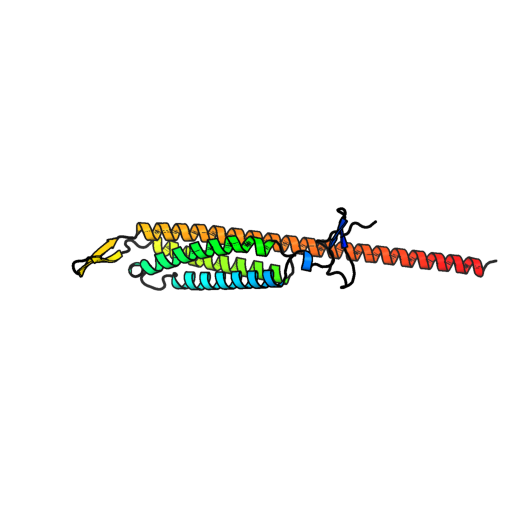.50 87 ILE A N 1
ATOM 696 C CA . ILE A 1 87 ? -6.632 -4.240 -3.554 1.00 76.50 87 ILE A CA 1
ATOM 697 C C . ILE A 1 87 ? -7.281 -4.159 -4.935 1.00 76.50 87 ILE A C 1
ATOM 699 O O . ILE A 1 87 ? -6.670 -4.578 -5.912 1.00 76.50 87 ILE A O 1
ATOM 703 N N . SER A 1 88 ? -8.493 -3.610 -5.043 1.00 77.88 88 SER A N 1
ATOM 704 C CA . SER A 1 88 ? -9.187 -3.516 -6.336 1.00 77.88 88 SER A CA 1
ATOM 705 C C . SER A 1 88 ? -8.533 -2.531 -7.314 1.00 77.88 88 SER A C 1
ATOM 707 O O . SER A 1 88 ? -8.629 -2.721 -8.525 1.00 77.88 88 SER A O 1
ATOM 709 N N . LEU A 1 89 ? -7.819 -1.518 -6.811 1.00 71.81 89 LEU A N 1
ATOM 710 C CA . LEU A 1 89 ? -7.084 -0.542 -7.623 1.00 71.81 89 LEU A CA 1
ATOM 711 C C . LEU A 1 89 ? -5.665 -1.002 -8.009 1.00 71.81 89 LEU A C 1
ATOM 713 O O . LEU A 1 89 ? -5.107 -0.507 -8.991 1.00 71.81 89 LEU A O 1
ATOM 717 N N . LEU A 1 90 ? -5.083 -1.964 -7.286 1.00 69.75 90 LEU A N 1
ATOM 718 C CA . LEU A 1 90 ? -3.728 -2.472 -7.535 1.00 69.75 90 LEU A CA 1
ATOM 719 C C . LEU A 1 90 ? -3.525 -3.046 -8.962 1.00 69.75 90 LEU A C 1
ATOM 721 O O . LEU A 1 90 ? -2.517 -2.704 -9.589 1.00 69.75 90 LEU A O 1
ATOM 725 N N . PRO A 1 91 ? -4.454 -3.846 -9.535 1.00 66.62 91 PRO A N 1
ATOM 726 C CA . PRO A 1 91 ? -4.339 -4.376 -10.897 1.00 66.62 91 PRO A CA 1
ATOM 727 C C . PRO A 1 91 ? -4.238 -3.272 -11.954 1.00 66.62 91 PRO A C 1
ATOM 729 O O . PRO A 1 91 ? -3.441 -3.360 -12.880 1.00 66.62 91 PRO A O 1
ATOM 732 N N . PHE A 1 92 ? -4.969 -2.170 -11.781 1.00 64.75 92 PHE A N 1
ATOM 733 C CA . PHE A 1 92 ? -4.921 -1.046 -12.719 1.00 64.75 92 PHE A CA 1
ATOM 734 C C . PHE A 1 92 ? -3.576 -0.310 -12.691 1.00 64.75 92 PHE A C 1
ATOM 736 O O . PHE A 1 92 ? -3.168 0.268 -13.696 1.00 64.75 92 PHE A O 1
ATOM 743 N N . SER A 1 93 ? -2.865 -0.360 -11.560 1.00 62.19 93 SER A N 1
ATOM 744 C CA . SER A 1 93 ? -1.523 0.217 -11.430 1.00 62.19 93 SER A CA 1
ATOM 745 C C . SER A 1 93 ? -0.419 -0.645 -12.059 1.00 62.19 93 SER A C 1
ATOM 747 O O . SER A 1 93 ? 0.603 -0.103 -12.470 1.00 62.19 93 SER A O 1
ATOM 749 N N . THR A 1 94 ? -0.631 -1.963 -12.164 1.00 63.38 94 THR A N 1
ATOM 750 C CA . THR A 1 94 ? 0.373 -2.939 -12.644 1.00 63.38 94 THR A CA 1
ATO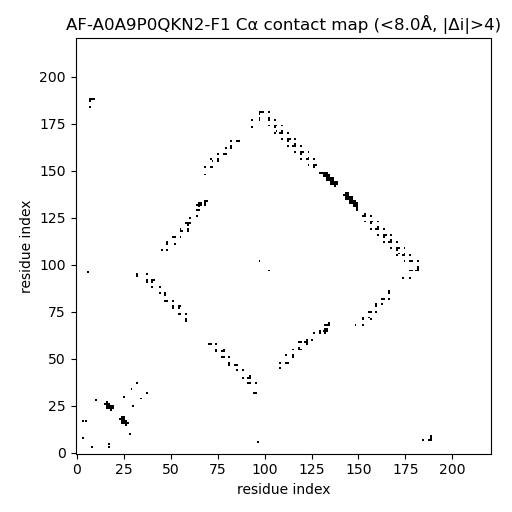M 751 C C . THR A 1 94 ? 0.342 -3.166 -14.153 1.00 63.38 94 THR A C 1
ATOM 753 O O . THR A 1 94 ? 1.333 -3.620 -14.714 1.00 63.38 94 THR A O 1
ATOM 756 N N . ILE A 1 95 ? -0.768 -2.833 -14.819 1.00 63.16 95 ILE A N 1
ATOM 757 C CA . ILE A 1 95 ? -0.929 -2.985 -16.277 1.00 63.16 95 ILE A CA 1
ATOM 758 C C . ILE A 1 95 ? -0.131 -1.923 -17.060 1.00 63.16 95 ILE A C 1
ATOM 760 O O . ILE A 1 95 ? 0.153 -2.101 -18.243 1.00 63.16 95 ILE A O 1
ATOM 764 N N . ALA A 1 96 ? 0.257 -0.817 -16.421 1.00 63.28 96 ALA A N 1
ATOM 765 C CA . ALA A 1 96 ? 0.983 0.256 -17.088 1.00 63.28 96 ALA A CA 1
ATOM 766 C C . ALA A 1 96 ? 2.462 -0.083 -17.323 1.00 63.28 96 ALA A C 1
ATOM 768 O O . ALA A 1 96 ? 3.118 -0.722 -16.500 1.00 63.28 96 ALA A O 1
ATOM 769 N N . ILE A 1 97 ? 3.006 0.422 -18.433 1.00 64.81 97 ILE A N 1
ATOM 770 C CA . ILE A 1 97 ? 4.439 0.338 -18.732 1.00 64.81 97 ILE A CA 1
ATOM 771 C C . ILE A 1 97 ? 5.211 1.025 -17.591 1.00 64.81 97 ILE A C 1
ATOM 773 O O . ILE A 1 97 ? 4.914 2.180 -17.262 1.00 64.81 97 ILE A O 1
ATOM 777 N N . PRO A 1 98 ? 6.200 0.354 -16.977 1.00 66.12 98 PRO A N 1
ATOM 778 C CA . PRO A 1 98 ? 6.958 0.931 -15.882 1.00 66.12 98 PRO A CA 1
ATOM 779 C C . PRO A 1 98 ? 7.797 2.097 -16.412 1.00 66.12 98 PRO A C 1
ATOM 781 O O . PRO A 1 98 ? 8.735 1.919 -17.183 1.00 66.12 98 PRO A O 1
ATOM 784 N N . THR A 1 99 ? 7.458 3.308 -15.981 1.00 70.00 99 THR A N 1
ATOM 785 C CA . THR A 1 99 ? 8.255 4.527 -16.171 1.00 70.00 99 THR A CA 1
ATOM 786 C C . THR A 1 99 ? 8.979 4.888 -14.873 1.00 70.00 99 THR A C 1
ATOM 788 O O . THR A 1 99 ? 8.570 4.477 -13.783 1.00 70.00 99 THR A O 1
ATOM 791 N N . GLY A 1 100 ? 10.035 5.705 -14.956 1.00 69.06 100 GLY A N 1
ATOM 792 C CA . GLY A 1 100 ? 10.730 6.205 -13.761 1.00 69.06 100 GLY A CA 1
ATOM 793 C C . GLY A 1 100 ? 9.779 6.896 -12.778 1.00 69.06 100 GLY A C 1
ATOM 794 O O . GLY A 1 100 ? 9.793 6.596 -11.588 1.00 69.06 100 GLY A O 1
ATOM 795 N N . PHE A 1 101 ? 8.874 7.735 -13.293 1.00 71.19 101 PHE A N 1
ATOM 796 C CA . PHE A 1 101 ? 7.864 8.421 -12.485 1.00 71.19 101 PHE A CA 1
ATOM 797 C C . PHE A 1 101 ? 6.932 7.443 -11.757 1.00 71.19 101 PHE A C 1
ATOM 799 O O . PHE A 1 101 ? 6.729 7.568 -10.552 1.00 71.19 101 PHE A O 1
ATOM 806 N N . THR A 1 102 ? 6.404 6.433 -12.457 1.00 73.69 102 THR A N 1
ATOM 807 C CA . THR A 1 102 ? 5.510 5.443 -11.836 1.00 73.69 102 THR A CA 1
ATOM 808 C C . THR A 1 102 ? 6.220 4.615 -10.770 1.00 73.69 102 THR A C 1
ATOM 810 O O . THR A 1 102 ? 5.629 4.350 -9.730 1.00 73.69 102 THR A O 1
ATOM 813 N N . VAL A 1 103 ? 7.493 4.258 -10.974 1.00 78.19 103 VAL A N 1
ATOM 814 C CA . VAL A 1 103 ? 8.280 3.532 -9.964 1.00 78.19 103 VAL A CA 1
ATOM 815 C C . VAL A 1 103 ? 8.524 4.400 -8.731 1.00 78.19 103 VAL A C 1
ATOM 817 O O . VAL A 1 103 ? 8.331 3.921 -7.615 1.00 78.19 103 VAL A O 1
ATOM 820 N N . CYS A 1 104 ? 8.866 5.682 -8.906 1.00 79.62 104 CYS A N 1
ATOM 821 C CA . CYS A 1 104 ? 8.960 6.626 -7.792 1.00 79.62 104 CYS A CA 1
ATOM 822 C C . CYS A 1 104 ? 7.649 6.685 -6.997 1.00 79.62 104 CYS A C 1
ATOM 824 O O . CYS A 1 104 ? 7.684 6.555 -5.777 1.00 79.62 104 CYS A O 1
ATOM 826 N N . CYS A 1 105 ? 6.498 6.799 -7.670 1.00 79.75 105 CYS A N 1
ATOM 827 C CA . CYS A 1 105 ? 5.193 6.793 -7.005 1.00 79.75 105 CYS A CA 1
ATOM 828 C C . CYS A 1 105 ? 4.930 5.492 -6.232 1.00 79.75 105 CYS A C 1
ATOM 830 O O . CYS A 1 105 ? 4.530 5.558 -5.072 1.00 79.75 105 CYS A O 1
ATOM 832 N N . LEU A 1 106 ? 5.190 4.325 -6.834 1.00 82.81 106 LEU A N 1
ATOM 833 C CA . LEU A 1 106 ? 5.014 3.023 -6.179 1.00 82.81 106 LEU A CA 1
ATOM 834 C C . LEU A 1 106 ? 5.877 2.901 -4.914 1.00 82.81 106 LEU A C 1
ATOM 836 O O . LEU A 1 106 ? 5.396 2.437 -3.881 1.00 82.81 106 LEU A O 1
ATOM 840 N N . ILE A 1 107 ? 7.129 3.365 -4.966 1.00 84.88 107 ILE A N 1
ATOM 841 C CA . ILE A 1 107 ? 8.023 3.394 -3.801 1.00 84.88 107 ILE A CA 1
ATOM 842 C C . ILE A 1 107 ? 7.478 4.343 -2.730 1.00 84.88 107 ILE A C 1
ATOM 844 O O . ILE A 1 107 ? 7.392 3.959 -1.566 1.00 84.88 107 ILE A O 1
ATOM 848 N N . THR A 1 108 ? 7.068 5.561 -3.102 1.00 84.19 108 THR A N 1
ATOM 849 C CA . THR A 1 108 ? 6.474 6.522 -2.159 1.00 84.19 108 THR A CA 1
ATOM 850 C C . THR A 1 108 ? 5.243 5.941 -1.464 1.00 84.19 108 THR A C 1
ATOM 852 O O . THR A 1 108 ? 5.077 6.116 -0.259 1.00 84.19 108 THR A O 1
ATOM 855 N N . TRP A 1 109 ? 4.398 5.207 -2.186 1.00 84.06 109 TRP A N 1
ATOM 856 C CA . TRP A 1 109 ? 3.230 4.549 -1.605 1.00 84.06 109 TRP A CA 1
ATOM 857 C C . TRP A 1 109 ? 3.588 3.394 -0.683 1.00 84.06 109 TRP A C 1
ATOM 859 O O . TRP A 1 109 ? 2.974 3.257 0.370 1.00 84.06 109 TRP A O 1
ATOM 869 N N . SER A 1 110 ? 4.598 2.597 -1.031 1.00 87.12 110 SER A N 1
ATOM 870 C CA . SER A 1 110 ? 5.103 1.548 -0.144 1.00 87.12 110 SER A CA 1
ATOM 871 C C . SER A 1 110 ? 5.655 2.131 1.161 1.00 87.12 110 SER A C 1
ATOM 873 O O . SER A 1 110 ? 5.368 1.598 2.232 1.00 87.12 110 SER A O 1
ATOM 875 N N . ILE A 1 111 ? 6.355 3.270 1.099 1.00 88.81 111 ILE A N 1
ATOM 876 C CA . ILE A 1 111 ? 6.820 3.998 2.290 1.00 88.81 111 ILE A CA 1
ATOM 877 C C . ILE A 1 111 ? 5.632 4.494 3.123 1.00 88.81 111 ILE A C 1
ATOM 879 O O . ILE A 1 111 ? 5.630 4.340 4.342 1.00 88.81 111 ILE A O 1
ATOM 883 N N . LEU A 1 112 ? 4.605 5.066 2.493 1.00 85.94 112 LEU A N 1
ATOM 884 C CA . LEU A 1 112 ? 3.433 5.564 3.214 1.00 85.94 112 LEU A CA 1
ATOM 885 C C . LEU A 1 112 ? 2.643 4.427 3.889 1.00 85.94 112 LEU A C 1
ATOM 887 O O . LEU A 1 112 ? 2.232 4.567 5.040 1.00 85.94 112 LEU A O 1
ATOM 891 N N . GLU A 1 113 ? 2.484 3.287 3.213 1.00 87.19 113 GLU A N 1
ATOM 892 C CA . GLU A 1 113 ? 1.884 2.073 3.785 1.00 87.19 113 GLU A CA 1
ATOM 893 C C . GLU A 1 113 ? 2.712 1.518 4.952 1.00 87.19 113 GLU A C 1
ATOM 895 O O . GLU A 1 113 ? 2.148 1.084 5.955 1.00 87.19 113 GLU A O 1
ATOM 900 N N . PHE A 1 114 ? 4.044 1.596 4.880 1.00 89.31 114 PHE A N 1
ATOM 901 C CA . PHE A 1 114 ? 4.915 1.225 5.996 1.00 89.31 114 PHE A CA 1
ATOM 902 C C . PHE A 1 114 ? 4.685 2.112 7.224 1.00 89.31 114 PHE A C 1
ATOM 904 O O . PHE A 1 114 ? 4.544 1.609 8.338 1.00 89.31 114 PHE A O 1
ATOM 911 N N . ILE A 1 115 ? 4.588 3.432 7.034 1.00 87.44 115 ILE A N 1
ATOM 912 C CA . ILE A 1 115 ? 4.282 4.358 8.132 1.00 87.44 115 ILE A CA 1
ATOM 913 C C . ILE A 1 115 ? 2.899 4.037 8.719 1.00 87.44 115 ILE A C 1
ATOM 915 O O . ILE A 1 115 ? 2.758 3.939 9.937 1.00 87.44 115 ILE A O 1
ATOM 919 N N . GLY A 1 116 ? 1.889 3.804 7.875 1.00 84.19 116 GLY A N 1
ATOM 920 C CA . GLY A 1 116 ? 0.551 3.396 8.318 1.00 84.19 116 GLY A CA 1
ATOM 921 C C . GLY A 1 116 ? 0.551 2.089 9.123 1.00 84.19 116 GLY A C 1
ATOM 922 O O . GLY A 1 116 ? -0.141 1.987 10.140 1.00 84.19 116 GLY A O 1
ATOM 923 N N . LEU A 1 117 ? 1.371 1.112 8.724 1.00 87.81 117 LEU A N 1
ATOM 924 C CA . LEU A 1 117 ? 1.573 -0.134 9.464 1.00 87.81 117 LEU A CA 1
ATOM 925 C C . LEU A 1 117 ? 2.157 0.128 10.858 1.00 87.81 117 LEU A C 1
ATOM 927 O O . LEU A 1 117 ? 1.641 -0.419 11.830 1.00 87.81 117 LEU A O 1
ATOM 931 N N . LEU A 1 118 ? 3.170 0.993 10.976 1.00 89.81 118 LEU A N 1
ATOM 932 C CA . LEU A 1 118 ? 3.757 1.360 12.271 1.00 89.81 118 LEU A CA 1
ATOM 933 C C . LEU A 1 118 ? 2.736 2.038 13.193 1.00 89.81 118 LEU A C 1
ATOM 935 O O . LEU A 1 118 ? 2.643 1.687 14.367 1.00 89.81 118 LEU A O 1
ATOM 939 N N . LEU A 1 119 ? 1.929 2.966 12.668 1.00 85.56 119 LEU A N 1
ATOM 940 C CA . LEU A 1 119 ? 0.864 3.614 13.444 1.00 85.56 119 LEU A CA 1
ATOM 941 C C . LEU A 1 119 ? -0.178 2.597 13.934 1.00 85.56 119 LEU A C 1
ATOM 943 O O . LEU A 1 119 ? -0.605 2.639 15.090 1.00 85.56 119 LEU A O 1
ATOM 947 N N . THR A 1 120 ? -0.550 1.647 13.074 1.00 84.81 120 THR A N 1
ATOM 948 C CA . THR A 1 120 ? -1.506 0.582 13.415 1.00 84.81 120 THR A CA 1
ATOM 949 C C . THR A 1 120 ? -0.930 -0.371 14.457 1.00 84.81 120 THR A C 1
ATOM 951 O O . THR A 1 120 ? -1.636 -0.767 15.382 1.00 84.81 120 THR A O 1
ATOM 954 N N . LEU A 1 121 ? 0.356 -0.712 14.346 1.00 88.88 121 LEU A N 1
ATOM 955 C CA . LEU A 1 121 ? 1.062 -1.552 15.307 1.00 88.88 121 LEU A CA 1
ATOM 956 C C . LEU A 1 121 ? 1.078 -0.898 16.690 1.00 88.88 121 LEU A C 1
ATOM 958 O O . LEU A 1 121 ? 0.647 -1.521 17.656 1.00 88.88 121 LEU A O 1
ATOM 962 N N . THR A 1 122 ? 1.490 0.369 16.773 1.00 85.94 122 THR A N 1
ATOM 963 C CA . THR A 1 122 ? 1.487 1.134 18.028 1.00 85.94 122 THR A CA 1
ATOM 964 C C . THR A 1 122 ? 0.090 1.188 18.637 1.00 85.94 122 THR A C 1
ATOM 966 O O . THR A 1 122 ? -0.080 0.908 19.821 1.00 85.94 122 THR A O 1
ATOM 969 N N . SER A 1 123 ? -0.930 1.469 17.825 1.00 82.12 123 SER A N 1
ATOM 970 C CA . SER A 1 123 ? -2.315 1.532 18.301 1.00 82.12 123 SER A CA 1
ATOM 971 C C . SER A 1 123 ? -2.827 0.171 18.784 1.00 82.12 123 SER A C 1
ATOM 973 O O . SER A 1 123 ? -3.536 0.100 19.784 1.00 82.12 123 SER A O 1
ATOM 975 N N . THR A 1 124 ? -2.427 -0.921 18.128 1.00 85.44 124 THR A N 1
ATOM 976 C CA . THR A 1 124 ? -2.782 -2.287 18.540 1.00 85.44 124 THR A CA 1
ATOM 977 C C . THR A 1 124 ? -2.113 -2.656 19.861 1.00 85.44 124 THR A C 1
ATOM 979 O O . THR A 1 124 ? -2.787 -3.159 20.753 1.00 85.44 124 THR A O 1
ATOM 982 N N . ILE A 1 125 ? -0.821 -2.352 20.028 1.00 86.75 125 ILE A N 1
ATOM 983 C CA . ILE A 1 125 ? -0.093 -2.575 21.288 1.00 86.75 125 ILE A CA 1
ATOM 984 C C . ILE A 1 125 ? -0.769 -1.812 22.430 1.00 86.75 125 ILE A C 1
ATOM 986 O O . ILE A 1 125 ? -1.041 -2.384 23.483 1.00 86.75 125 ILE A O 1
ATOM 990 N N . LEU A 1 126 ? -1.085 -0.535 22.212 1.00 83.12 126 LEU A N 1
ATOM 991 C CA . LEU A 1 126 ? -1.751 0.282 23.221 1.00 83.12 126 LEU A CA 1
ATOM 992 C C . LEU A 1 126 ? -3.159 -0.243 23.535 1.00 83.12 126 LEU A C 1
ATOM 994 O O . LEU A 1 126 ? -3.534 -0.294 24.697 1.00 83.12 126 LEU A O 1
ATOM 998 N N . CYS A 1 127 ? -3.913 -0.699 22.533 1.00 81.38 127 CYS A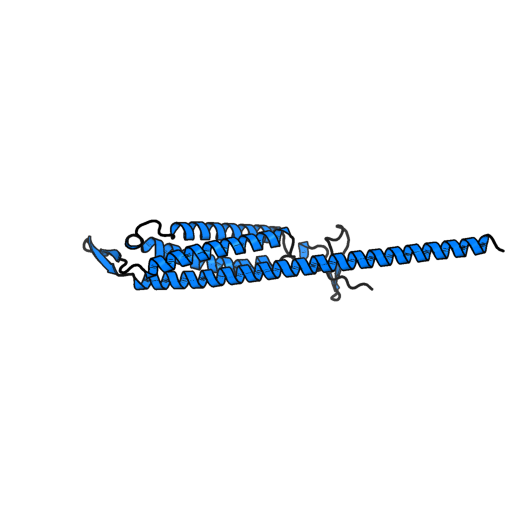 N 1
ATOM 999 C CA . CYS A 1 127 ? -5.235 -1.298 22.720 1.00 81.38 127 CYS A CA 1
ATOM 1000 C C . CYS A 1 127 ? -5.197 -2.625 23.501 1.00 81.38 127 CYS A C 1
ATOM 1002 O O . CYS A 1 127 ? -6.113 -2.910 24.271 1.00 81.38 127 CYS A O 1
ATOM 1004 N N . LEU A 1 128 ? -4.166 -3.449 23.293 1.00 84.44 128 LEU A N 1
ATOM 1005 C CA . LEU A 1 128 ? -3.990 -4.721 24.002 1.00 84.44 128 LEU A CA 1
ATOM 1006 C C . LEU A 1 128 ? -3.582 -4.522 25.467 1.00 84.44 128 LEU A C 1
ATOM 1008 O O . LEU A 1 128 ? -3.927 -5.350 26.301 1.00 84.44 128 LEU A O 1
ATOM 1012 N N . ASN A 1 129 ? -2.896 -3.420 25.778 1.00 83.94 129 ASN A N 1
ATOM 1013 C CA . ASN A 1 129 ? -2.494 -3.070 27.143 1.00 83.94 129 ASN A CA 1
ATOM 1014 C C . ASN A 1 129 ? -3.612 -2.431 27.984 1.00 83.94 129 ASN A C 1
ATOM 1016 O O . ASN A 1 129 ? -3.402 -2.173 29.165 1.00 83.94 129 ASN A O 1
ATOM 1020 N N . VAL A 1 130 ? -4.773 -2.129 27.398 1.00 81.50 130 VAL A N 1
ATOM 1021 C CA . VAL A 1 130 ? -5.911 -1.579 28.143 1.00 81.50 130 VAL A CA 1
ATOM 1022 C C . VAL A 1 130 ? -6.680 -2.709 28.818 1.00 81.50 130 VAL A C 1
ATOM 1024 O O . VAL A 1 130 ? -7.184 -3.603 28.138 1.00 81.50 130 VAL A O 1
ATOM 1027 N N . ASP A 1 131 ? -6.825 -2.620 30.141 1.00 75.25 131 ASP A N 1
ATOM 1028 C CA . ASP A 1 131 ? -7.512 -3.635 30.946 1.00 75.25 131 ASP A CA 1
ATOM 1029 C C . ASP A 1 131 ? -9.012 -3.706 30.643 1.00 75.25 131 ASP A C 1
ATOM 1031 O O . ASP A 1 131 ? -9.560 -4.799 30.504 1.00 75.25 131 ASP A O 1
ATOM 1035 N N . LYS A 1 132 ? -9.703 -2.556 30.563 1.00 78.69 132 LYS A N 1
ATOM 1036 C CA . LYS A 1 132 ? -11.158 -2.512 30.337 1.00 78.69 132 LYS A CA 1
ATOM 1037 C C . LYS A 1 132 ? -11.587 -1.324 29.483 1.00 78.69 132 LYS A C 1
ATOM 1039 O O . LYS A 1 132 ? -11.308 -0.177 29.816 1.00 78.69 132 LYS A O 1
ATOM 1044 N N . MET A 1 133 ? -12.347 -1.594 28.423 1.00 78.69 133 MET A N 1
ATOM 1045 C CA . MET A 1 133 ? -13.020 -0.586 27.598 1.00 78.69 133 MET A CA 1
ATOM 1046 C C . MET A 1 133 ? -14.535 -0.705 27.741 1.00 78.69 133 MET A C 1
ATOM 1048 O O . MET A 1 133 ? -15.095 -1.795 27.605 1.00 78.69 133 MET A O 1
ATOM 1052 N N . TYR A 1 134 ? -15.207 0.427 27.954 1.00 76.25 134 TYR A N 1
ATOM 1053 C CA . TYR A 1 134 ? -16.654 0.466 28.156 1.00 76.25 134 TYR A CA 1
ATOM 1054 C C . TYR A 1 134 ? -17.357 1.327 27.112 1.00 76.25 134 TYR A C 1
ATOM 1056 O O . TYR A 1 134 ? -16.936 2.445 26.816 1.00 76.25 134 TYR A O 1
ATOM 1064 N N . GLN A 1 135 ? -18.486 0.832 26.619 1.00 76.38 135 GLN A N 1
ATOM 1065 C CA . GLN A 1 135 ? -19.468 1.612 25.880 1.00 76.38 135 GLN A CA 1
ATOM 1066 C C . GLN A 1 135 ? -20.632 1.969 26.807 1.00 76.38 135 GLN A C 1
ATOM 1068 O O . GLN A 1 135 ? -21.082 1.151 27.610 1.00 76.38 135 GLN A O 1
ATOM 1073 N N . TYR A 1 136 ? -21.107 3.209 26.707 1.00 73.00 136 TYR A N 1
ATOM 1074 C CA . TYR A 1 136 ? -22.268 3.682 27.453 1.00 73.00 136 TYR A CA 1
ATOM 1075 C C . TYR A 1 136 ? -23.497 3.616 26.551 1.00 73.00 136 TYR A C 1
ATOM 1077 O O . TYR A 1 136 ? -23.602 4.397 25.605 1.00 73.00 136 TYR A O 1
ATOM 1085 N N . GLU A 1 137 ? -24.426 2.717 26.854 1.00 70.50 137 GLU A N 1
ATOM 1086 C CA . GLU A 1 137 ? -25.715 2.629 26.166 1.00 70.50 137 GLU A CA 1
ATOM 1087 C C . GLU A 1 137 ? -26.810 3.249 27.032 1.00 70.50 137 GLU A C 1
ATOM 1089 O O . GLU A 1 137 ? -26.807 3.118 28.254 1.00 70.50 137 GLU A O 1
ATOM 1094 N N . VAL A 1 138 ? -27.735 3.986 26.414 1.00 66.88 138 VAL A N 1
ATOM 1095 C CA . VAL A 1 138 ? -28.909 4.528 27.107 1.00 66.88 138 VAL A CA 1
ATOM 1096 C C . VAL A 1 138 ? -30.067 3.583 26.828 1.00 66.88 138 VAL A C 1
ATOM 1098 O O . VAL A 1 138 ? -30.556 3.523 25.702 1.00 66.88 138 VAL A O 1
ATOM 1101 N N . ASN A 1 139 ? -30.512 2.853 27.846 1.00 68.25 139 ASN A N 1
ATOM 1102 C CA . ASN A 1 139 ? -31.669 1.973 27.711 1.00 68.25 139 ASN A CA 1
ATOM 1103 C C . ASN A 1 139 ? -32.955 2.779 27.495 1.00 68.25 139 ASN A C 1
ATOM 1105 O O . ASN A 1 139 ? -33.034 3.950 27.867 1.00 68.25 139 ASN A O 1
ATOM 1109 N N . GLY A 1 140 ? -34.012 2.129 26.990 1.00 62.16 140 GLY A N 1
ATOM 1110 C CA . GLY A 1 140 ? -35.342 2.734 26.785 1.00 62.16 140 GLY A CA 1
ATOM 1111 C C . GLY A 1 140 ? -35.996 3.334 28.045 1.00 62.16 140 GLY A C 1
ATOM 1112 O O . GLY A 1 140 ? -37.007 4.017 27.948 1.00 62.16 140 GLY A O 1
ATOM 1113 N N . SER A 1 141 ? -35.401 3.120 29.223 1.00 70.50 141 SER A N 1
ATOM 1114 C CA . SER A 1 141 ? -35.758 3.731 30.511 1.00 70.50 141 SER A CA 1
ATOM 1115 C C . SER A 1 141 ? -34.926 4.973 30.882 1.00 70.50 141 SER A C 1
ATOM 1117 O O . SER A 1 141 ? -35.069 5.498 31.983 1.00 70.50 141 SER A O 1
ATOM 1119 N N . GLY A 1 142 ? -34.018 5.430 30.011 1.00 69.31 142 GLY A N 1
ATOM 1120 C CA . GLY A 1 142 ? -33.114 6.562 30.248 1.00 69.31 142 GLY A CA 1
ATOM 1121 C C . GLY A 1 142 ? -31.901 6.253 31.140 1.00 69.31 142 GLY A C 1
ATOM 1122 O O . GLY A 1 142 ? -31.075 7.135 31.376 1.00 69.31 142 GLY A O 1
ATOM 1123 N N . LYS A 1 143 ? -31.754 5.016 31.637 1.00 67.38 143 LYS A N 1
ATOM 1124 C CA . LYS A 1 143 ? -30.583 4.595 32.425 1.00 67.38 143 LYS A CA 1
ATOM 1125 C C . LYS A 1 143 ? -29.390 4.291 31.516 1.00 67.38 143 LYS A C 1
ATOM 1127 O O . LYS A 1 143 ? -29.540 3.589 30.521 1.00 67.38 143 LYS A O 1
ATOM 1132 N N . LYS A 1 144 ? -28.209 4.801 31.892 1.00 72.94 144 LYS A N 1
ATOM 1133 C CA . LYS A 1 144 ? -26.932 4.488 31.235 1.00 72.94 144 LYS A CA 1
ATOM 1134 C C . LYS A 1 144 ? -26.424 3.132 31.721 1.00 72.94 144 LYS A C 1
ATOM 1136 O O . LYS A 1 144 ? -26.036 3.016 32.883 1.00 72.94 144 LYS A O 1
ATOM 1141 N N . GLU A 1 145 ? -26.424 2.138 30.850 1.00 76.75 145 GLU A N 1
ATOM 1142 C CA . GLU A 1 145 ? -25.812 0.834 31.086 1.00 76.75 145 GLU A CA 1
ATOM 1143 C C . GLU A 1 145 ? -24.373 0.837 30.550 1.00 76.75 145 GLU A C 1
ATOM 1145 O O . GLU A 1 145 ? -24.079 1.445 29.517 1.00 76.75 145 GLU A O 1
ATOM 1150 N N . ARG A 1 146 ? -23.448 0.231 31.305 1.00 75.94 146 ARG A N 1
ATOM 1151 C CA . ARG A 1 146 ? -22.042 0.091 30.907 1.00 75.94 146 ARG A CA 1
ATOM 1152 C C . ARG A 1 146 ? -21.848 -1.298 30.321 1.00 75.94 146 ARG A C 1
ATOM 1154 O O . ARG A 1 146 ? -21.934 -2.275 31.057 1.00 75.94 146 ARG A O 1
ATOM 1161 N N . VAL A 1 147 ? -21.548 -1.364 29.031 1.00 81.12 147 VAL A N 1
ATOM 1162 C CA . VAL A 1 147 ? -21.240 -2.614 28.333 1.00 81.12 147 VAL A CA 1
ATOM 1163 C C . VAL A 1 147 ? -19.731 -2.701 28.142 1.00 81.12 147 VAL A C 1
ATOM 1165 O O . VAL A 1 147 ? -19.112 -1.775 27.617 1.00 81.12 147 VAL A O 1
ATOM 1168 N N . GLU A 1 148 ? -19.123 -3.792 28.599 1.00 81.69 148 GLU A N 1
ATOM 1169 C CA . GLU A 1 148 ? -17.702 -4.057 28.378 1.00 81.69 148 GLU A CA 1
ATOM 1170 C C . GLU A 1 148 ? -17.484 -4.567 26.949 1.00 81.69 148 GLU A C 1
ATOM 1172 O O . GLU A 1 148 ? -18.085 -5.556 26.534 1.00 81.69 148 GLU A O 1
ATOM 1177 N N . ILE A 1 149 ? -16.621 -3.887 26.193 1.00 84.56 149 ILE A N 1
ATOM 1178 C CA . ILE A 1 149 ? -16.358 -4.189 24.775 1.00 84.56 149 ILE A CA 1
ATOM 1179 C C . ILE A 1 149 ? -14.868 -4.385 24.471 1.00 84.56 149 ILE A C 1
ATOM 1181 O O . ILE A 1 149 ? -14.463 -4.407 23.310 1.00 84.56 149 ILE A O 1
ATOM 1185 N N . THR A 1 150 ? -14.050 -4.566 25.510 1.00 83.56 150 THR A N 1
ATOM 1186 C CA . THR A 1 150 ? -12.589 -4.724 25.437 1.00 83.56 150 THR A CA 1
ATOM 1187 C C . THR A 1 150 ? -12.168 -5.775 24.411 1.00 83.56 150 THR A C 1
ATOM 1189 O O . THR A 1 150 ? -11.435 -5.472 23.470 1.00 83.56 150 THR A O 1
ATOM 1192 N N . LEU A 1 151 ? -12.693 -6.999 24.542 1.00 84.62 151 LEU A N 1
ATOM 1193 C CA . LEU A 1 151 ? -12.322 -8.126 23.686 1.00 84.62 151 LEU A CA 1
ATOM 1194 C C . LEU A 1 151 ? -12.704 -7.882 22.218 1.00 84.62 151 LEU A C 1
ATOM 1196 O O . LEU A 1 151 ? -11.943 -8.213 21.313 1.00 84.62 151 LEU A O 1
ATOM 1200 N N . TYR A 1 152 ? -13.853 -7.248 21.978 1.00 85.56 152 TYR A N 1
ATOM 1201 C CA . TYR A 1 152 ? -14.306 -6.902 20.632 1.00 85.56 152 TYR A CA 1
ATOM 1202 C C . TYR A 1 152 ? -13.366 -5.896 19.954 1.00 85.56 152 TYR A C 1
ATOM 1204 O O . TYR A 1 152 ? -12.934 -6.117 18.822 1.00 85.56 152 TYR A O 1
ATOM 1212 N N . VAL A 1 153 ? -12.997 -4.819 20.657 1.00 83.56 153 VAL A N 1
ATOM 1213 C CA . VAL A 1 153 ? -12.091 -3.791 20.121 1.00 83.56 153 VAL A CA 1
ATOM 1214 C C . VAL A 1 153 ? -10.691 -4.364 19.886 1.00 83.56 153 VAL A C 1
ATOM 1216 O O . VAL A 1 153 ? -10.107 -4.122 18.833 1.00 83.56 153 VAL A O 1
ATOM 1219 N N . GLN A 1 154 ? -10.174 -5.182 20.806 1.00 86.44 154 GLN A N 1
ATOM 1220 C CA . GLN A 1 154 ? -8.867 -5.831 20.651 1.00 86.44 154 GLN A CA 1
ATOM 1221 C C . GLN A 1 154 ? -8.816 -6.752 19.424 1.00 86.44 154 GLN A C 1
ATOM 1223 O O . GLN A 1 154 ? -7.878 -6.663 18.630 1.00 86.44 154 GLN A O 1
ATOM 1228 N N . VAL A 1 155 ? -9.837 -7.594 19.221 1.00 88.94 155 VAL A N 1
ATOM 1229 C CA . VAL A 1 155 ? -9.928 -8.468 18.037 1.00 88.94 155 VAL A CA 1
ATOM 1230 C C . VAL A 1 155 ? -9.967 -7.643 16.750 1.00 88.94 155 VAL A C 1
ATOM 1232 O O . VAL A 1 155 ? -9.254 -7.958 15.795 1.00 88.94 155 VAL A O 1
ATOM 1235 N N . LEU A 1 156 ? -10.746 -6.561 16.724 1.00 85.38 156 LEU A N 1
ATOM 1236 C CA . LEU A 1 156 ? -10.811 -5.657 15.576 1.00 85.38 156 LEU A CA 1
ATOM 1237 C C . LEU A 1 156 ? -9.466 -4.983 15.278 1.00 85.38 156 LEU A C 1
ATOM 1239 O O . LEU A 1 156 ? -9.051 -4.948 14.119 1.00 85.38 156 LEU A O 1
ATOM 1243 N N . CYS A 1 157 ? -8.755 -4.498 16.296 1.00 84.25 157 CYS A N 1
ATOM 1244 C CA . CYS A 1 157 ? -7.419 -3.922 16.133 1.00 84.25 157 CYS A CA 1
ATOM 1245 C C . CYS A 1 157 ? -6.429 -4.937 15.549 1.00 84.25 157 CYS A C 1
ATOM 1247 O O . CYS A 1 157 ? -5.696 -4.616 14.614 1.00 84.25 157 CYS A O 1
ATOM 1249 N N . CYS A 1 158 ? -6.458 -6.183 16.028 1.00 88.81 158 CYS A N 1
ATOM 1250 C CA . CYS A 1 158 ? -5.635 -7.260 15.479 1.00 88.81 158 CYS A CA 1
ATOM 1251 C C . CYS A 1 158 ? -5.969 -7.552 14.006 1.00 88.81 158 CYS A C 1
ATOM 1253 O O . CYS A 1 158 ? -5.061 -7.690 13.186 1.00 88.81 158 CYS A O 1
ATOM 1255 N N . LEU A 1 159 ? -7.254 -7.595 13.637 1.00 87.81 159 LEU A N 1
ATOM 1256 C CA . LEU A 1 159 ? -7.672 -7.767 12.240 1.00 87.81 159 LEU A CA 1
ATOM 1257 C C . LEU A 1 159 ? -7.201 -6.607 11.352 1.00 87.81 159 LEU A C 1
ATOM 1259 O O . LEU A 1 159 ? -6.714 -6.838 10.242 1.00 87.81 159 LEU A O 1
ATOM 1263 N N . ALA A 1 160 ? -7.289 -5.369 11.846 1.00 84.50 160 ALA A N 1
ATOM 1264 C CA . ALA A 1 160 ? -6.784 -4.192 11.145 1.00 84.50 160 ALA A CA 1
ATOM 1265 C C . ALA A 1 160 ? -5.265 -4.265 10.933 1.00 84.50 160 ALA A C 1
ATOM 1267 O O . ALA A 1 160 ? -4.780 -3.976 9.838 1.00 84.50 160 ALA A O 1
ATOM 1268 N N . LEU A 1 161 ? -4.514 -4.702 11.949 1.00 89.19 161 LEU A N 1
ATOM 1269 C CA . LEU A 1 161 ? -3.068 -4.891 11.859 1.00 89.19 161 LEU A CA 1
ATOM 1270 C C . LEU A 1 161 ? -2.700 -5.926 10.790 1.00 89.19 161 LEU A C 1
ATOM 1272 O O . LEU A 1 161 ? -1.827 -5.668 9.962 1.00 89.19 161 LEU A O 1
ATOM 1276 N N . VAL A 1 162 ? -3.391 -7.068 10.767 1.00 90.75 162 VAL A N 1
ATOM 1277 C CA . VAL A 1 162 ? -3.184 -8.114 9.753 1.00 90.75 162 VAL A CA 1
ATOM 1278 C C . VAL A 1 162 ? -3.485 -7.580 8.348 1.00 90.75 162 VAL A C 1
ATOM 1280 O O . VAL A 1 162 ? -2.677 -7.760 7.436 1.00 90.75 162 VAL A O 1
ATOM 1283 N N . SER A 1 163 ? -4.597 -6.864 8.167 1.00 86.81 163 SER A N 1
ATOM 1284 C CA . SER A 1 163 ? -4.957 -6.242 6.885 1.00 86.81 163 SER A CA 1
ATOM 1285 C C . SER A 1 163 ? -3.920 -5.208 6.423 1.00 86.81 163 SER A C 1
ATOM 1287 O O . SER A 1 163 ? -3.517 -5.209 5.255 1.00 86.81 163 SER A O 1
ATOM 1289 N N . ASN A 1 164 ? -3.417 -4.366 7.329 1.00 86.44 164 ASN A N 1
ATOM 1290 C CA . ASN A 1 164 ? -2.362 -3.402 7.014 1.00 86.44 164 ASN A CA 1
ATOM 1291 C C . ASN A 1 164 ? -1.025 -4.080 6.699 1.00 86.44 164 ASN A C 1
ATOM 1293 O O . ASN A 1 164 ? -0.317 -3.625 5.802 1.00 86.44 164 ASN A O 1
ATOM 1297 N N . CYS A 1 165 ? -0.711 -5.203 7.347 1.00 90.88 165 CYS A N 1
ATOM 1298 C CA . CYS A 1 165 ? 0.461 -6.008 7.012 1.00 90.88 165 CYS A CA 1
ATOM 1299 C C . CYS A 1 165 ? 0.370 -6.545 5.574 1.00 90.88 165 CYS A C 1
ATOM 1301 O O . CYS A 1 165 ? 1.291 -6.349 4.781 1.00 90.88 165 CYS A O 1
ATOM 1303 N N . PHE A 1 166 ? -0.773 -7.127 5.187 1.00 89.88 166 PHE A N 1
ATOM 1304 C CA . PHE A 1 166 ? -0.998 -7.564 3.805 1.00 89.88 166 PHE A CA 1
ATOM 1305 C C . PHE A 1 166 ? -0.951 -6.401 2.806 1.00 89.88 166 PHE A C 1
ATOM 1307 O O . PHE A 1 166 ? -0.324 -6.532 1.757 1.00 89.88 166 PHE A O 1
ATOM 1314 N N . SER A 1 167 ? -1.557 -5.255 3.137 1.00 86.06 167 SER A N 1
ATOM 1315 C CA . SER A 1 167 ? -1.509 -4.038 2.305 1.00 86.06 167 SER A CA 1
ATOM 1316 C C . SER A 1 167 ? -0.071 -3.631 1.996 1.00 86.06 167 SER A C 1
ATOM 1318 O O . SER A 1 167 ? 0.290 -3.414 0.838 1.00 86.06 167 SER A O 1
ATOM 1320 N N . PHE A 1 168 ? 0.758 -3.566 3.039 1.00 89.31 168 PHE A N 1
ATOM 1321 C CA . PHE A 1 168 ? 2.158 -3.201 2.921 1.00 89.31 168 PHE A CA 1
ATOM 1322 C C . PHE A 1 168 ? 2.938 -4.225 2.093 1.00 89.31 168 PHE A C 1
ATOM 1324 O O . PHE A 1 168 ? 3.663 -3.831 1.182 1.00 89.31 168 PHE A O 1
ATOM 1331 N N . LEU A 1 169 ? 2.751 -5.525 2.344 1.00 90.25 169 LEU A N 1
ATOM 1332 C CA . LEU A 1 169 ? 3.415 -6.583 1.578 1.00 90.25 169 LEU A CA 1
ATOM 1333 C C . LEU A 1 169 ? 3.067 -6.513 0.087 1.00 90.25 169 LEU A C 1
ATOM 1335 O O . LEU A 1 169 ? 3.970 -6.554 -0.747 1.00 90.25 169 LEU A O 1
ATOM 1339 N N . PHE A 1 170 ? 1.789 -6.349 -0.266 1.00 87.50 170 PHE A N 1
ATOM 1340 C CA . PHE A 1 170 ? 1.381 -6.205 -1.665 1.00 87.50 170 PHE A CA 1
ATOM 1341 C C . PHE A 1 170 ? 1.956 -4.941 -2.308 1.00 87.50 170 PHE A C 1
ATOM 1343 O O . PHE A 1 170 ? 2.451 -5.000 -3.433 1.00 87.50 170 PHE A O 1
ATOM 1350 N N . SER A 1 171 ? 1.939 -3.815 -1.592 1.00 86.06 171 SER A N 1
ATOM 1351 C CA . SER A 1 171 ? 2.523 -2.555 -2.062 1.00 86.06 171 SER A CA 1
ATOM 1352 C C . SER A 1 171 ? 4.035 -2.677 -2.292 1.00 86.06 171 SER A C 1
ATOM 1354 O O . SER A 1 171 ? 4.542 -2.269 -3.338 1.00 86.06 171 SER A O 1
ATOM 1356 N N . LEU A 1 172 ? 4.753 -3.325 -1.370 1.00 89.12 172 LEU A N 1
ATOM 1357 C CA . LEU A 1 172 ? 6.191 -3.564 -1.468 1.00 89.12 172 LEU A CA 1
ATOM 1358 C C . LEU A 1 172 ? 6.537 -4.479 -2.646 1.00 89.12 172 LEU A C 1
ATOM 1360 O O . LEU A 1 172 ? 7.426 -4.158 -3.434 1.00 89.12 172 LEU A O 1
ATOM 1364 N N . VAL A 1 173 ? 5.825 -5.600 -2.797 1.00 88.88 173 VAL A N 1
ATOM 1365 C CA . VAL A 1 173 ? 6.012 -6.511 -3.935 1.00 88.88 173 VAL A CA 1
ATOM 1366 C C . VAL A 1 173 ? 5.761 -5.771 -5.247 1.00 88.88 173 VAL A C 1
ATOM 1368 O O . VAL A 1 173 ? 6.573 -5.878 -6.164 1.00 88.88 173 VAL A O 1
ATOM 1371 N N . ASN A 1 174 ? 4.703 -4.960 -5.322 1.00 84.56 174 ASN A N 1
ATOM 1372 C CA . ASN A 1 174 ? 4.398 -4.168 -6.509 1.00 84.56 174 ASN A CA 1
ATOM 1373 C C . ASN A 1 174 ? 5.515 -3.158 -6.834 1.00 84.56 174 ASN A C 1
ATOM 1375 O O . ASN A 1 174 ? 5.980 -3.087 -7.972 1.00 84.56 174 ASN A O 1
ATOM 1379 N N . ALA A 1 175 ? 6.027 -2.436 -5.833 1.00 86.25 175 ALA A N 1
ATOM 1380 C CA . ALA A 1 175 ? 7.142 -1.506 -6.012 1.00 86.25 175 ALA A CA 1
ATOM 1381 C C . ALA A 1 175 ? 8.424 -2.211 -6.494 1.00 86.25 175 ALA A C 1
ATOM 1383 O O . ALA A 1 175 ? 9.085 -1.732 -7.419 1.00 86.25 175 ALA A O 1
ATOM 1384 N N . LEU A 1 176 ? 8.754 -3.377 -5.927 1.00 87.69 176 LEU A N 1
ATOM 1385 C CA . LEU A 1 176 ? 9.912 -4.179 -6.337 1.00 87.69 176 LEU A CA 1
ATOM 1386 C C . LEU A 1 176 ? 9.761 -4.731 -7.760 1.00 87.69 176 LEU A C 1
ATOM 1388 O O . LEU A 1 176 ? 10.716 -4.691 -8.540 1.00 87.69 176 LEU A O 1
ATOM 1392 N N . CYS A 1 177 ? 8.574 -5.227 -8.113 1.00 85.44 177 CYS A N 1
ATOM 1393 C CA . CYS A 1 177 ? 8.254 -5.680 -9.464 1.00 85.44 177 CYS A CA 1
ATOM 1394 C C . CYS A 1 177 ? 8.353 -4.531 -10.472 1.00 85.44 177 CYS A C 1
ATOM 1396 O O . CYS A 1 177 ? 8.988 -4.698 -11.515 1.00 85.44 177 CYS A O 1
ATOM 1398 N N . GLY A 1 178 ? 7.803 -3.357 -10.151 1.00 82.19 178 GLY A N 1
ATOM 1399 C CA . GLY A 1 178 ? 7.901 -2.157 -10.982 1.00 82.19 178 GLY A CA 1
ATOM 1400 C C . GLY A 1 178 ? 9.350 -1.716 -11.194 1.00 82.19 178 GLY A C 1
ATOM 1401 O O . GLY A 1 178 ? 9.761 -1.480 -12.330 1.00 82.19 178 GLY A O 1
ATOM 1402 N N . TYR A 1 179 ? 10.154 -1.689 -10.126 1.00 82.94 179 TYR A N 1
ATOM 1403 C CA . TYR A 1 179 ? 11.578 -1.359 -10.204 1.00 82.94 179 TYR A CA 1
ATOM 1404 C C . TYR A 1 179 ? 12.350 -2.349 -11.083 1.00 82.94 179 TYR A C 1
ATOM 1406 O O . TYR A 1 179 ? 13.024 -1.932 -12.023 1.00 82.94 179 TYR A O 1
ATOM 1414 N N . LYS A 1 180 ? 12.210 -3.662 -10.845 1.00 82.38 180 LYS A N 1
ATOM 1415 C CA . LYS A 1 180 ? 12.878 -4.690 -11.662 1.00 82.38 180 LYS A CA 1
ATOM 1416 C C . LYS A 1 180 ? 12.469 -4.615 -13.129 1.00 82.38 180 LYS A C 1
ATOM 1418 O O . LYS A 1 180 ? 13.326 -4.757 -14.000 1.00 82.38 180 LYS A O 1
ATOM 1423 N N . SER A 1 181 ? 11.187 -4.381 -13.398 1.00 78.56 181 SER A N 1
ATOM 1424 C CA . SER A 1 181 ? 10.668 -4.267 -14.762 1.00 78.56 181 SER A CA 1
ATOM 1425 C C . SER A 1 181 ? 11.250 -3.043 -15.473 1.00 78.56 181 SER A C 1
ATOM 1427 O O . SER A 1 181 ? 11.690 -3.161 -16.613 1.00 78.56 181 SER A O 1
ATOM 1429 N N . LEU A 1 182 ? 11.361 -1.901 -14.783 1.00 78.94 182 LEU A N 1
ATOM 1430 C CA . LEU A 1 182 ? 12.029 -0.711 -15.314 1.00 78.94 182 LEU A CA 1
ATOM 1431 C C . LEU A 1 182 ? 13.527 -0.950 -15.550 1.00 78.94 182 LEU A C 1
ATOM 1433 O O . LEU A 1 182 ? 14.043 -0.590 -16.603 1.00 78.94 182 LEU A O 1
ATOM 1437 N N . SER A 1 183 ? 14.240 -1.571 -14.607 1.00 75.50 183 SER A N 1
ATOM 1438 C CA . SER A 1 183 ? 15.668 -1.873 -14.772 1.00 75.50 183 SER A CA 1
ATOM 1439 C C . SER A 1 183 ? 15.922 -2.820 -15.944 1.00 75.50 183 SER A C 1
ATOM 1441 O O . SER A 1 183 ? 16.879 -2.631 -16.694 1.00 75.50 183 SER A O 1
ATOM 1443 N N . TYR A 1 184 ? 15.063 -3.827 -16.126 1.00 76.38 184 TYR A N 1
ATOM 1444 C CA . TYR A 1 184 ? 15.126 -4.720 -17.279 1.00 76.38 184 TYR A CA 1
ATOM 1445 C C . TYR A 1 184 ? 14.882 -3.957 -18.582 1.00 76.38 184 TYR A C 1
ATOM 1447 O O . TYR A 1 184 ? 15.656 -4.109 -19.526 1.00 76.38 184 TYR A O 1
ATOM 1455 N N . LEU A 1 185 ? 13.862 -3.094 -18.605 1.00 71.12 185 LEU A N 1
ATOM 1456 C CA . LEU A 1 185 ? 13.529 -2.249 -19.746 1.00 71.12 185 LEU A CA 1
ATOM 1457 C C . LEU A 1 185 ? 14.709 -1.348 -20.137 1.00 71.12 185 LEU A C 1
ATOM 1459 O O . LEU A 1 185 ? 15.175 -1.412 -21.271 1.00 71.12 185 LEU A O 1
ATOM 1463 N N . VAL A 1 186 ? 15.265 -0.589 -19.191 1.00 72.69 186 VAL A N 1
ATOM 1464 C CA . VAL A 1 186 ? 16.406 0.313 -19.430 1.00 72.69 186 VAL A CA 1
ATOM 1465 C C . VAL A 1 186 ? 17.631 -0.455 -19.930 1.00 72.69 186 VAL A C 1
ATOM 1467 O O . VAL A 1 186 ? 18.235 -0.065 -20.923 1.00 72.69 186 VAL A O 1
ATOM 1470 N N . ASN A 1 187 ? 17.967 -1.584 -19.302 1.00 72.56 187 ASN A N 1
ATOM 1471 C CA . ASN A 1 187 ? 19.103 -2.412 -19.716 1.00 72.56 187 ASN A CA 1
ATOM 1472 C C . ASN A 1 187 ? 18.880 -3.052 -21.102 1.00 72.56 187 ASN A C 1
ATOM 1474 O O . ASN A 1 187 ? 19.823 -3.255 -21.865 1.00 72.56 187 ASN A O 1
ATOM 1478 N N . SER A 1 188 ? 17.634 -3.377 -21.453 1.00 69.19 188 SER A N 1
ATOM 1479 C CA . SER A 1 188 ? 17.302 -3.876 -22.791 1.00 69.19 188 SER A CA 1
ATOM 1480 C C . SER A 1 188 ? 17.455 -2.792 -23.864 1.00 69.19 188 SER A C 1
ATOM 1482 O O . SER A 1 188 ? 17.993 -3.078 -24.935 1.00 69.19 188 SER A O 1
ATOM 1484 N N . ILE A 1 189 ? 17.064 -1.550 -23.556 1.00 69.06 189 ILE A N 1
ATOM 1485 C CA . ILE A 1 189 ? 17.222 -0.390 -24.441 1.00 69.06 189 ILE A CA 1
ATOM 1486 C C . ILE A 1 189 ? 18.710 -0.078 -24.638 1.00 69.06 189 ILE A C 1
ATOM 1488 O O . ILE A 1 189 ? 19.155 0.052 -25.775 1.00 69.06 189 ILE A O 1
ATOM 1492 N N . ASP A 1 190 ? 19.494 -0.031 -23.560 1.00 66.81 190 ASP A N 1
ATOM 1493 C CA . ASP A 1 190 ? 20.929 0.273 -23.614 1.00 66.81 190 ASP A CA 1
ATOM 1494 C C . ASP A 1 190 ? 21.705 -0.762 -24.449 1.00 66.81 190 ASP A C 1
ATOM 1496 O O . ASP A 1 190 ? 22.442 -0.422 -25.376 1.00 66.81 190 ASP A O 1
ATOM 1500 N N . ARG A 1 191 ? 21.428 -2.058 -24.236 1.00 60.91 191 ARG A N 1
ATOM 1501 C CA . ARG A 1 191 ? 22.007 -3.139 -25.053 1.00 60.91 191 ARG A CA 1
ATOM 1502 C C . ARG A 1 191 ? 21.664 -3.019 -26.540 1.00 60.91 191 ARG A C 1
ATOM 1504 O O . ARG A 1 191 ? 22.517 -3.309 -27.378 1.00 60.91 191 ARG A O 1
ATOM 1511 N N . ARG A 1 192 ? 20.446 -2.589 -26.883 1.00 63.22 192 ARG A N 1
ATOM 1512 C CA . ARG A 1 192 ? 20.041 -2.362 -28.282 1.00 63.22 192 ARG A CA 1
ATOM 1513 C C . ARG A 1 192 ? 20.718 -1.136 -28.887 1.00 63.22 192 ARG A C 1
ATOM 1515 O O . ARG A 1 192 ? 21.160 -1.210 -30.027 1.00 63.22 192 ARG A O 1
ATOM 1522 N N . LEU A 1 193 ? 20.845 -0.037 -28.142 1.00 65.75 193 LEU A N 1
ATOM 1523 C CA . LEU A 1 193 ? 21.555 1.160 -28.604 1.00 65.75 193 LEU A CA 1
ATOM 1524 C C . LEU A 1 193 ? 23.025 0.854 -28.906 1.00 65.75 193 LEU A C 1
ATOM 1526 O O . LEU A 1 193 ? 23.530 1.260 -29.952 1.00 65.75 193 LEU A O 1
ATOM 1530 N N . LEU A 1 194 ? 23.684 0.080 -28.041 1.00 65.25 194 LEU A N 1
ATOM 1531 C CA . LEU A 1 194 ? 25.051 -0.390 -28.265 1.00 65.25 194 LEU A CA 1
ATOM 1532 C C . LEU A 1 194 ? 25.157 -1.283 -29.509 1.00 65.25 194 LEU A C 1
ATOM 1534 O O . LEU A 1 194 ? 26.065 -1.089 -30.316 1.00 65.25 194 LEU A O 1
ATOM 1538 N N . HIS A 1 195 ? 24.215 -2.213 -29.704 1.00 68.75 195 HIS A N 1
ATOM 1539 C CA . HIS A 1 195 ? 24.184 -3.070 -30.893 1.00 68.75 195 HIS A CA 1
ATOM 1540 C C . HIS A 1 195 ? 23.977 -2.263 -32.185 1.00 68.75 195 HIS A C 1
ATOM 1542 O O . HIS A 1 195 ? 24.719 -2.443 -33.145 1.00 68.75 195 HIS A O 1
ATOM 1548 N N . ASN A 1 196 ? 23.017 -1.333 -32.200 1.00 66.31 196 ASN A N 1
ATOM 1549 C CA . ASN A 1 196 ? 22.730 -0.491 -33.365 1.00 66.31 196 ASN A CA 1
ATOM 1550 C C . ASN A 1 196 ? 23.906 0.434 -33.703 1.00 66.31 196 ASN A C 1
ATOM 1552 O O . ASN A 1 196 ? 24.207 0.655 -34.876 1.00 66.31 196 ASN A O 1
ATOM 1556 N N . LYS A 1 197 ? 24.598 0.958 -32.684 1.00 68.31 197 LYS A N 1
ATOM 1557 C CA . LYS A 1 197 ? 25.805 1.764 -32.878 1.00 68.31 197 LYS A CA 1
ATOM 1558 C C . LYS A 1 197 ? 26.932 0.936 -33.498 1.00 68.31 197 LYS A C 1
ATOM 1560 O O . LYS A 1 197 ? 27.524 1.375 -34.480 1.00 68.31 197 LYS A O 1
ATOM 1565 N N . ALA A 1 198 ? 27.172 -0.271 -32.984 1.00 71.75 198 ALA A N 1
ATOM 1566 C CA . ALA A 1 198 ? 28.166 -1.188 -33.539 1.00 71.75 198 ALA A CA 1
ATOM 1567 C C . ALA A 1 198 ? 27.835 -1.591 -34.988 1.00 71.75 198 ALA A C 1
ATOM 1569 O O . ALA A 1 198 ? 28.717 -1.609 -35.843 1.00 71.75 198 ALA A O 1
ATOM 1570 N N . GLU A 1 199 ? 26.563 -1.859 -35.297 1.00 73.12 199 GLU A N 1
ATOM 1571 C CA . GLU A 1 199 ? 26.119 -2.177 -36.658 1.00 73.12 199 GLU A CA 1
ATOM 1572 C C . GLU A 1 199 ? 26.330 -0.994 -37.616 1.00 73.12 199 GLU A C 1
ATOM 1574 O O . GLU A 1 199 ? 26.849 -1.179 -38.719 1.00 73.12 199 GLU A O 1
ATOM 1579 N N . SER A 1 200 ? 26.021 0.231 -37.178 1.00 68.38 200 SER A N 1
ATOM 1580 C CA . SER A 1 200 ? 26.263 1.446 -37.961 1.00 68.38 200 SER A CA 1
ATOM 1581 C C . SER A 1 200 ? 27.755 1.699 -38.205 1.00 68.38 200 SER A C 1
ATOM 1583 O O . SER A 1 200 ? 28.129 2.079 -39.312 1.00 68.38 200 SER A O 1
ATOM 1585 N N . GLU A 1 201 ? 28.617 1.481 -37.208 1.00 75.25 201 GLU A N 1
ATOM 1586 C CA . GLU A 1 201 ? 30.074 1.624 -37.348 1.00 75.25 201 GLU A CA 1
ATOM 1587 C C . GLU A 1 201 ? 30.646 0.604 -38.345 1.00 75.25 201 GLU A C 1
ATOM 1589 O O . GLU A 1 201 ? 31.426 0.969 -39.228 1.00 75.25 201 GLU A O 1
ATOM 1594 N N . VAL A 1 202 ? 30.187 -0.652 -38.289 1.00 75.75 202 VAL A N 1
ATOM 1595 C CA . VAL A 1 202 ? 30.562 -1.696 -39.258 1.00 75.75 202 VAL A CA 1
ATOM 1596 C C . VAL A 1 202 ? 30.108 -1.332 -40.675 1.00 75.75 202 VAL A C 1
ATOM 1598 O O . VAL A 1 202 ? 30.839 -1.567 -41.640 1.00 75.75 202 VAL A O 1
ATOM 1601 N N . LEU A 1 203 ? 28.915 -0.754 -40.827 1.00 73.06 203 LEU A N 1
ATOM 1602 C CA . LEU A 1 203 ? 28.370 -0.371 -42.130 1.00 73.06 203 LEU A CA 1
ATOM 1603 C C . LEU A 1 203 ? 29.146 0.803 -42.748 1.00 73.06 203 LEU A C 1
ATOM 1605 O O . LEU A 1 203 ? 29.501 0.748 -43.926 1.00 73.06 203 LEU A O 1
ATOM 1609 N N . VAL A 1 204 ? 29.497 1.810 -41.940 1.00 75.31 204 VAL A N 1
ATOM 1610 C CA . VAL A 1 204 ? 30.365 2.930 -42.345 1.00 75.31 204 VAL A CA 1
ATOM 1611 C C . VAL A 1 204 ? 31.750 2.428 -42.761 1.00 75.31 204 VAL A C 1
ATOM 1613 O O . VAL A 1 204 ? 32.282 2.856 -43.786 1.00 75.31 204 VAL A O 1
ATOM 1616 N N . GLN A 1 205 ? 32.320 1.478 -42.018 1.00 77.75 205 GLN A N 1
ATOM 1617 C CA . GLN A 1 205 ? 33.626 0.903 -42.337 1.00 77.75 205 GLN A CA 1
ATOM 1618 C C . GLN A 1 205 ? 33.600 0.097 -43.646 1.00 77.75 205 GLN A C 1
ATOM 1620 O O . GLN A 1 205 ? 34.517 0.214 -44.462 1.00 77.75 205 GLN A O 1
ATOM 1625 N N . LYS A 1 206 ? 32.527 -0.670 -43.896 1.00 80.56 206 LYS A N 1
ATOM 1626 C CA . LYS A 1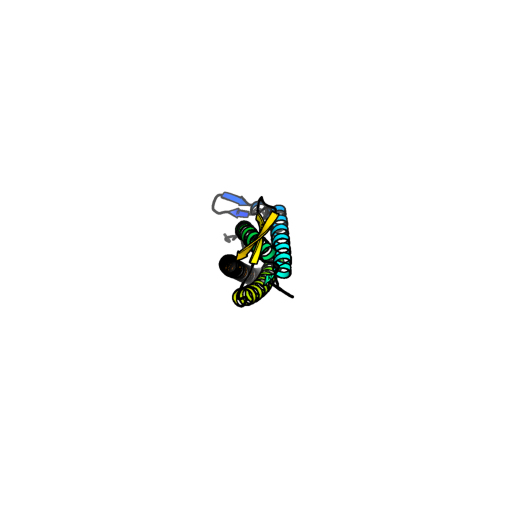 206 ? 32.320 -1.375 -45.172 1.00 80.56 206 LYS A CA 1
ATOM 1627 C C . LYS A 1 206 ? 32.216 -0.402 -46.347 1.00 80.56 206 LYS A C 1
ATOM 1629 O O . LYS A 1 206 ? 32.970 -0.563 -47.305 1.00 80.56 206 LYS A O 1
ATOM 1634 N N . LEU A 1 207 ? 31.378 0.632 -46.242 1.00 74.94 207 LEU A N 1
ATOM 1635 C CA . LEU A 1 207 ? 31.223 1.664 -47.277 1.00 74.94 207 LEU A CA 1
ATOM 1636 C C . LEU A 1 207 ? 32.537 2.395 -47.575 1.00 74.94 207 LEU A C 1
ATOM 1638 O O . LEU A 1 207 ? 32.899 2.562 -48.737 1.00 74.94 207 LEU A O 1
ATOM 1642 N N . SER A 1 208 ? 33.295 2.771 -46.541 1.00 77.69 208 SER A N 1
ATOM 1643 C CA . SER A 1 208 ? 34.616 3.386 -46.709 1.00 77.69 208 SER A CA 1
ATOM 1644 C C . SER A 1 208 ? 35.585 2.459 -47.454 1.00 77.69 208 SER A C 1
ATOM 1646 O O . SER A 1 208 ? 36.273 2.896 -48.376 1.00 77.69 208 SER A O 1
ATOM 1648 N N . SER A 1 209 ? 35.597 1.164 -47.123 1.00 78.44 209 SER A N 1
ATOM 1649 C CA . SER A 1 209 ? 36.461 0.186 -47.794 1.00 78.44 209 SER A CA 1
ATOM 1650 C C . SER A 1 209 ? 36.077 -0.060 -49.260 1.00 78.44 209 SER A C 1
ATOM 1652 O O . SER A 1 209 ? 36.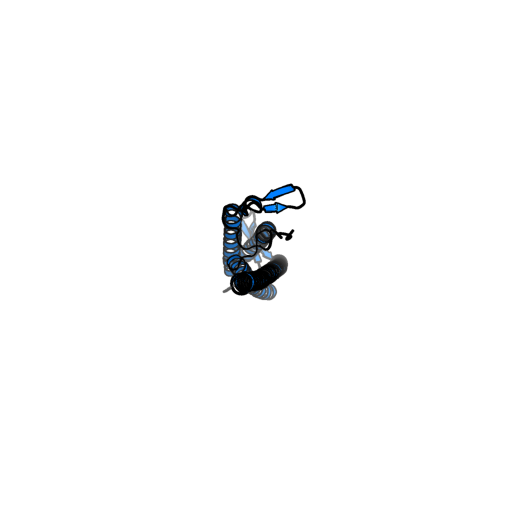955 -0.222 -50.107 1.00 78.44 209 SER A O 1
ATOM 1654 N N . GLU A 1 210 ? 34.781 -0.050 -49.587 1.00 80.00 210 GLU A N 1
ATOM 1655 C CA . GLU A 1 210 ? 34.285 -0.186 -50.961 1.00 80.00 210 GLU A CA 1
ATOM 1656 C C . GLU A 1 210 ? 34.574 1.061 -51.802 1.00 80.00 210 GLU A C 1
ATOM 1658 O O . GLU A 1 210 ? 34.958 0.938 -52.968 1.00 80.00 210 GLU A O 1
ATOM 1663 N N . MET A 1 211 ? 34.470 2.254 -51.207 1.00 68.75 211 MET A N 1
ATOM 1664 C CA . MET A 1 211 ? 34.877 3.503 -51.851 1.00 68.75 211 MET A CA 1
ATOM 1665 C C . MET A 1 211 ? 36.379 3.520 -52.153 1.00 68.75 211 MET A C 1
ATOM 1667 O O . MET A 1 211 ? 36.759 3.843 -53.277 1.00 68.75 211 MET A O 1
ATOM 1671 N N . CYS A 1 212 ? 37.233 3.116 -51.205 1.00 75.81 212 CYS A N 1
ATOM 1672 C CA . CYS A 1 212 ? 38.681 3.031 -51.431 1.00 75.81 212 CYS A CA 1
ATOM 1673 C C . CYS A 1 212 ? 39.038 2.035 -52.545 1.00 75.81 212 CYS A C 1
ATOM 1675 O O . CYS A 1 212 ? 39.803 2.377 -53.444 1.00 75.81 212 CYS A O 1
ATOM 1677 N N . LYS A 1 213 ? 38.426 0.841 -52.553 1.00 80.00 213 LYS A N 1
ATOM 1678 C CA . LYS A 1 213 ? 38.627 -0.152 -53.626 1.00 80.00 213 LYS A CA 1
ATOM 1679 C C . LYS A 1 213 ? 38.154 0.349 -54.992 1.00 80.00 213 LYS A C 1
ATOM 1681 O O . LYS A 1 213 ? 38.772 0.051 -56.010 1.00 80.00 213 LYS A O 1
ATOM 1686 N N . SER A 1 214 ? 37.054 1.099 -55.027 1.00 77.31 214 SER A N 1
ATOM 1687 C CA . SER A 1 214 ? 36.529 1.678 -56.270 1.00 77.31 214 SER A CA 1
ATOM 1688 C C . SER A 1 214 ? 37.429 2.794 -56.807 1.00 77.31 214 SER A C 1
ATOM 1690 O O . SER A 1 214 ? 37.610 2.896 -58.018 1.00 77.31 214 SER A O 1
ATOM 1692 N N . LEU A 1 215 ? 38.031 3.592 -55.919 1.00 71.75 215 LEU A N 1
ATOM 1693 C CA . LEU A 1 215 ? 39.004 4.628 -56.272 1.00 71.75 215 LEU A CA 1
ATOM 1694 C C . LEU A 1 215 ? 40.322 4.038 -56.791 1.00 71.75 215 LEU A C 1
ATOM 1696 O O . LEU 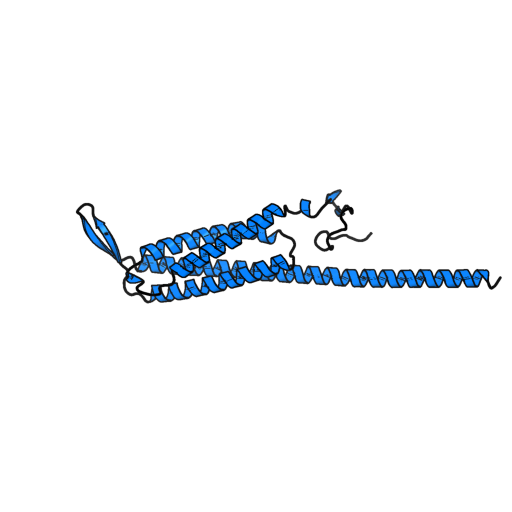A 1 215 ? 40.821 4.505 -57.812 1.00 71.75 215 LEU A O 1
ATOM 1700 N N . GLU A 1 216 ? 40.851 2.985 -56.160 1.00 73.38 216 GLU A N 1
ATOM 1701 C CA . GLU A 1 216 ? 42.042 2.272 -56.658 1.00 73.38 216 GLU A CA 1
ATOM 1702 C C . GLU A 1 216 ? 41.830 1.728 -58.073 1.00 73.38 216 GLU A C 1
ATOM 1704 O O . GLU A 1 216 ? 42.704 1.864 -58.926 1.00 73.38 216 GLU A O 1
ATOM 1709 N N . LYS A 1 217 ? 40.642 1.182 -58.353 1.00 73.75 217 LYS A N 1
ATOM 1710 C CA . LYS A 1 217 ? 40.285 0.645 -59.672 1.00 73.75 217 LYS A CA 1
ATOM 1711 C C . LYS A 1 217 ? 40.164 1.718 -60.764 1.00 73.75 217 LYS A C 1
ATOM 1713 O O . LYS A 1 217 ? 40.235 1.391 -61.942 1.00 73.75 217 LYS A O 1
ATOM 1718 N N . TYR A 1 218 ? 39.951 2.978 -60.384 1.00 63.94 218 TYR A N 1
ATOM 1719 C CA . TYR A 1 218 ? 39.875 4.114 -61.309 1.00 63.94 218 TYR A CA 1
ATOM 1720 C C . TYR A 1 218 ? 41.235 4.786 -61.548 1.00 63.94 218 TYR A C 1
ATOM 1722 O O . TYR A 1 218 ? 41.446 5.355 -62.616 1.00 63.94 218 TYR A O 1
ATOM 1730 N N . TYR A 1 219 ? 42.144 4.738 -60.568 1.00 59.28 219 TYR A N 1
ATOM 1731 C CA . TYR A 1 219 ? 43.460 5.388 -60.640 1.00 59.28 219 TYR A CA 1
ATOM 1732 C C . TYR A 1 219 ? 44.610 4.458 -61.060 1.00 59.28 219 TYR A C 1
ATOM 1734 O O . TYR A 1 219 ? 45.649 4.962 -61.479 1.00 59.28 219 TYR A O 1
ATOM 1742 N N . ASN A 1 220 ? 44.424 3.136 -61.005 1.00 57.31 220 ASN A N 1
ATOM 1743 C CA . ASN A 1 220 ? 45.318 2.139 -61.604 1.00 57.31 220 ASN A CA 1
ATOM 1744 C C . ASN A 1 220 ? 44.559 1.353 -62.692 1.00 57.31 220 ASN A C 1
ATOM 1746 O O . ASN A 1 220 ? 43.933 0.340 -62.363 1.00 57.31 220 ASN A O 1
ATOM 1750 N N . PRO A 1 221 ? 44.551 1.825 -63.954 1.00 54.34 221 PRO A N 1
ATOM 1751 C CA . PRO A 1 221 ? 44.065 1.042 -65.090 1.00 54.34 221 PRO A CA 1
ATOM 1752 C C . PRO A 1 221 ? 44.958 -0.167 -65.405 1.00 54.34 221 PRO A C 1
ATOM 1754 O O . PRO A 1 221 ? 46.191 -0.077 -65.198 1.00 54.34 221 PRO A O 1
#